Protein AF-0000000085373162 (afdb_homodimer)

Radius of gyration: 21.59 Å; Cα contacts (8 Å, |Δi|>4): 424; chains: 2; bounding box: 47×69×52 Å

Organism: NCBI:txid359342

InterPro domains:
  IPR021765 Mycotoxin biosynthesis protein UstYa-like [PF11807] (7-159)
  IPR021765 Mycotoxin biosynthesis protein UstYa-like [PTHR33365] (8-159)

pLDDT: mean 82.86, std 19.63, range [34.09, 98.25]

Foldseek 3Di:
DPDADDDDDDQDCLQQPADDPSNVVVLVVVAPPVLQWDADVPQHPAIKGFVLSVVSVVLVVVRNVVNVVVVVVVVVVVVVCVVPDDPPDPPPPPPVNVVCVVVVSNVRSVVSSVVNVVCVNDPFRFIFHQDPVVRGGDSPPGDGDDDDVVVVVVVVVVPD/DPDADDDDDDQDCLQQPADDPSNVVVLVVLAPPVQQWDADVPQHPAIKGFVLSVVSVVLVVVRNVVNVVVVVVVVVVVVVCVVPDDPPDPPPPPPVNVVCVVVVSNVRSVVSSVVNVVCVNDPFRFIFHQDPVVRGGDSPPGDGDDDDVVVVVVVVVVPD

Structure (mmCIF, N/CA/C/O backbone):
data_AF-0000000085373162-model_v1
#
loop_
_entity.id
_entity.type
_entity.pdbx_description
1 polymer 'Oxidase ustYa'
#
loop_
_atom_site.group_PDB
_atom_site.id
_atom_site.type_symbol
_atom_site.label_atom_id
_atom_site.label_alt_id
_atom_site.label_comp_id
_atom_site.label_asym_id
_atom_site.label_entity_id
_atom_site.label_seq_id
_atom_site.pdbx_PDB_ins_code
_atom_site.Cartn_x
_atom_site.Cartn_y
_atom_site.Cartn_z
_atom_site.occupancy
_atom_site.B_iso_or_equiv
_atom_site.auth_seq_id
_atom_site.auth_comp_id
_atom_site.auth_asym_id
_atom_site.auth_atom_id
_atom_site.pdbx_PDB_model_num
ATOM 1 N N . ILE A 1 1 ? 11.086 -19.75 -8.641 1 45.25 1 ILE A N 1
ATOM 2 C CA . ILE A 1 1 ? 9.727 -20.109 -8.234 1 45.25 1 ILE A CA 1
ATOM 3 C C . ILE A 1 1 ? 9.516 -19.75 -6.766 1 45.25 1 ILE A C 1
ATOM 5 O O . ILE A 1 1 ? 10.211 -20.266 -5.887 1 45.25 1 ILE A O 1
ATOM 9 N N . VAL A 1 2 ? 9.211 -18.469 -6.48 1 59.56 2 VAL A N 1
ATOM 10 C CA . VAL A 1 2 ? 9.211 -18.141 -5.059 1 59.56 2 VAL A CA 1
ATOM 11 C C . VAL A 1 2 ? 8.227 -19.031 -4.32 1 59.56 2 VAL A C 1
ATOM 13 O O . VAL A 1 2 ? 7.086 -19.219 -4.754 1 59.56 2 VAL A O 1
ATOM 16 N N . LYS A 1 3 ? 8.742 -19.859 -3.439 1 78.88 3 LYS A N 1
ATOM 17 C CA . LYS A 1 3 ? 7.98 -20.781 -2.604 1 78.88 3 LYS A CA 1
ATOM 18 C C . LYS A 1 3 ? 6.875 -20.047 -1.849 1 78.88 3 LYS A C 1
ATOM 20 O O . LYS A 1 3 ? 7.047 -18.891 -1.454 1 78.88 3 LYS A O 1
ATOM 25 N N . THR A 1 4 ? 5.68 -20.625 -1.894 1 85.31 4 THR A N 1
ATOM 26 C CA . THR A 1 4 ? 4.566 -20.078 -1.131 1 85.31 4 THR A CA 1
ATOM 27 C C . THR A 1 4 ? 4.312 -20.891 0.13 1 85.31 4 THR A C 1
ATOM 29 O O . THR A 1 4 ? 4.613 -22.078 0.171 1 85.31 4 THR A O 1
ATOM 32 N N . SER A 1 5 ? 4.066 -20.25 1.229 1 88.5 5 SER A N 1
ATOM 33 C CA . SER A 1 5 ? 3.691 -20.891 2.484 1 88.5 5 SER A CA 1
ATOM 34 C C . SER A 1 5 ? 2.449 -20.25 3.088 1 88.5 5 SER A C 1
ATOM 36 O O . SER A 1 5 ? 2.07 -19.141 2.699 1 88.5 5 SER A O 1
ATOM 38 N N . THR A 1 6 ? 1.837 -21.016 4.016 1 91.69 6 THR A N 1
ATOM 39 C CA . THR A 1 6 ? 0.67 -20.469 4.707 1 91.69 6 THR A CA 1
ATOM 40 C C . THR A 1 6 ? 1.095 -19.547 5.844 1 91.69 6 THR A C 1
ATOM 42 O O . THR A 1 6 ? 2.086 -19.812 6.527 1 91.69 6 THR A O 1
ATOM 45 N N . GLN A 1 7 ? 0.438 -18.438 5.922 1 94.31 7 GLN A N 1
ATOM 46 C CA . GLN A 1 7 ? 0.668 -17.484 7.004 1 94.31 7 GLN A CA 1
ATOM 47 C C . GLN A 1 7 ? -0.651 -17 7.602 1 94.31 7 GLN A C 1
ATOM 49 O O . GLN A 1 7 ? -1.621 -16.781 6.871 1 94.31 7 GLN A O 1
ATOM 54 N N . VAL A 1 8 ? -0.675 -16.938 8.922 1 95.69 8 VAL A N 1
ATOM 55 C CA . VAL A 1 8 ? -1.803 -16.312 9.609 1 95.69 8 VAL A CA 1
ATOM 56 C C . VAL A 1 8 ? -1.463 -14.867 9.953 1 95.69 8 VAL A C 1
ATOM 58 O O . VAL A 1 8 ? -0.46 -14.602 10.617 1 95.69 8 VAL A O 1
ATOM 61 N N . PHE A 1 9 ? -2.289 -13.969 9.414 1 95.81 9 PHE A N 1
ATOM 62 C CA . PHE A 1 9 ? -2.084 -12.57 9.773 1 95.81 9 PHE A CA 1
ATOM 63 C C . PHE A 1 9 ? -2.531 -12.305 11.203 1 95.81 9 PHE A C 1
ATOM 65 O O . PHE A 1 9 ? -3.621 -12.719 11.602 1 95.81 9 PHE A O 1
ATOM 72 N N . GLN A 1 10 ? -1.663 -11.711 11.969 1 95.94 10 GLN A N 1
ATOM 73 C CA . GLN A 1 10 ? -1.978 -11.211 13.297 1 95.94 10 GLN A CA 1
ATOM 74 C C . GLN A 1 10 ? -1.706 -9.711 13.398 1 95.94 10 GLN A C 1
ATOM 76 O O . GLN A 1 10 ? -0.764 -9.203 12.789 1 95.94 10 GLN A O 1
ATOM 81 N N . GLN A 1 11 ? -2.547 -9.133 14.219 1 93.81 11 GLN A N 1
ATOM 82 C CA . GLN A 1 11 ? -2.279 -7.719 14.461 1 93.81 11 GLN A CA 1
ATOM 83 C C . GLN A 1 11 ? -0.904 -7.52 15.086 1 93.81 11 GLN A C 1
ATOM 85 O O . GLN A 1 11 ? -0.566 -8.172 16.078 1 93.81 11 GLN A O 1
ATOM 90 N N . ASP A 1 12 ? -0.143 -6.695 14.469 1 96 12 ASP A N 1
ATOM 91 C CA . ASP A 1 12 ? 1.188 -6.359 14.961 1 96 12 ASP A CA 1
ATOM 92 C C . ASP A 1 12 ? 1.288 -4.875 15.305 1 96 12 ASP A C 1
ATOM 94 O O . ASP A 1 12 ? 1.381 -4.031 14.406 1 96 12 ASP A O 1
ATOM 98 N N . TYR A 1 13 ? 1.375 -4.555 16.516 1 93.81 13 TYR A N 1
ATOM 99 C CA . TYR A 1 13 ? 1.306 -3.176 17 1 93.81 13 TYR A CA 1
ATOM 100 C C . TYR A 1 13 ? 2.57 -2.41 16.625 1 93.81 13 TYR A C 1
ATOM 102 O O . TYR A 1 13 ? 2.562 -1.178 16.562 1 93.81 13 TYR A O 1
ATOM 110 N N . ALA A 1 14 ? 3.596 -3.1 16.328 1 96.06 14 ALA A N 1
ATOM 111 C CA . ALA A 1 14 ? 4.824 -2.445 15.891 1 96.06 14 ALA A CA 1
ATOM 112 C C . ALA A 1 14 ? 4.594 -1.655 14.602 1 96.06 14 ALA A C 1
ATOM 114 O O . ALA A 1 14 ? 5.324 -0.705 14.312 1 96.06 14 ALA A O 1
ATOM 115 N N . TYR A 1 15 ? 3.521 -2.006 13.891 1 96.94 15 TYR A N 1
ATOM 116 C CA . TYR A 1 15 ? 3.273 -1.39 12.594 1 96.94 15 TYR A CA 1
ATOM 117 C C . TYR A 1 15 ? 1.943 -0.644 12.594 1 96.94 15 TYR A C 1
ATOM 119 O O . TYR A 1 15 ? 1.533 -0.098 11.57 1 96.94 15 TYR A O 1
ATOM 127 N N . ALA A 1 16 ? 1.293 -0.651 13.758 1 94.69 16 ALA A N 1
ATOM 128 C CA . ALA A 1 16 ? -0.07 -0.126 13.797 1 94.69 16 ALA A CA 1
ATOM 129 C C . ALA A 1 16 ? -0.144 1.138 14.648 1 94.69 16 ALA A C 1
ATOM 131 O O . ALA A 1 16 ? -1.097 1.913 14.539 1 94.69 16 ALA A O 1
ATOM 132 N N . MET A 1 17 ? 0.875 1.339 15.438 1 92.25 17 MET A N 1
ATOM 133 C CA . MET A 1 17 ? 0.849 2.443 16.391 1 92.25 17 MET A CA 1
ATOM 134 C C . MET A 1 17 ? 1.281 3.746 15.734 1 92.25 17 MET A C 1
ATOM 136 O O . MET A 1 17 ? 1.918 3.729 14.68 1 92.25 17 MET A O 1
ATOM 140 N N . PRO A 1 18 ? 0.95 4.875 16.312 1 89.62 18 PRO A N 1
ATOM 141 C CA . PRO A 1 18 ? 1.438 6.156 15.797 1 89.62 18 PRO A CA 1
ATOM 142 C C . PRO A 1 18 ? 2.963 6.215 15.711 1 89.62 18 PRO A C 1
ATOM 144 O O . PRO A 1 18 ? 3.65 5.422 16.359 1 89.62 18 PRO A O 1
ATOM 147 N N . PRO A 1 19 ? 3.447 7.191 14.977 1 90.88 19 PRO A N 1
ATOM 148 C CA . PRO A 1 19 ? 4.895 7.277 14.766 1 90.88 19 PRO A CA 1
ATOM 149 C C . PRO A 1 19 ? 5.672 7.441 16.062 1 90.88 19 PRO A C 1
ATOM 151 O O . PRO A 1 19 ? 5.238 8.172 16.969 1 90.88 19 PRO A O 1
ATOM 154 N N . SER A 1 20 ? 6.656 6.805 16.297 1 93.5 20 SER A N 1
ATOM 155 C CA . SER A 1 20 ? 7.715 6.828 17.312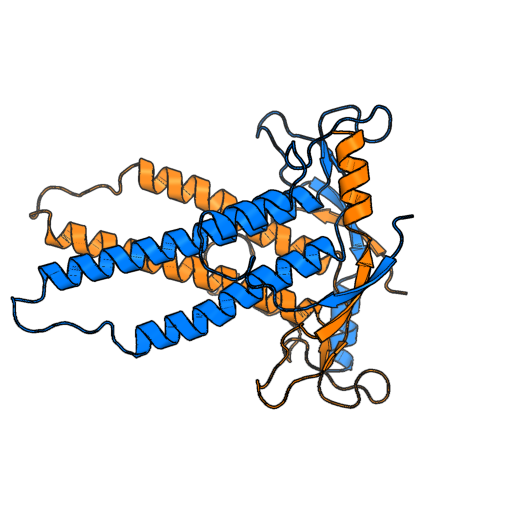 1 93.5 20 SER A CA 1
ATOM 156 C C . SER A 1 20 ? 9.016 6.258 16.75 1 93.5 20 SER A C 1
ATOM 158 O O . SER A 1 20 ? 9.031 5.664 15.672 1 93.5 20 SER A O 1
ATOM 160 N N . PRO A 1 21 ? 10.102 6.527 17.375 1 96.31 21 PRO A N 1
ATOM 161 C CA . PRO A 1 21 ? 11.352 5.941 16.891 1 96.31 21 PRO A CA 1
ATOM 162 C C . PRO A 1 21 ? 11.258 4.43 16.688 1 96.31 21 PRO A C 1
ATOM 164 O O . PRO A 1 21 ? 11.797 3.896 15.711 1 96.31 21 PRO A O 1
ATOM 167 N N . GLU A 1 22 ? 10.602 3.793 17.578 1 97.19 22 GLU A N 1
ATOM 168 C CA . GLU A 1 22 ? 10.453 2.342 17.5 1 97.19 22 GLU A CA 1
ATOM 169 C C . GLU A 1 22 ? 9.586 1.942 16.312 1 97.19 22 GLU A C 1
ATOM 171 O O . GLU A 1 22 ? 9.914 1.009 15.578 1 97.19 22 GLU A O 1
ATOM 176 N N . VAL A 1 23 ? 8.453 2.605 16.125 1 96 23 VAL A N 1
ATOM 177 C CA . VAL A 1 23 ? 7.543 2.307 15.023 1 96 23 VAL A CA 1
ATOM 178 C C . VAL A 1 23 ? 8.219 2.625 13.695 1 96 23 VAL A C 1
ATOM 180 O O . VAL A 1 23 ? 8.117 1.85 12.734 1 96 23 VAL A O 1
ATOM 183 N N . ASP A 1 24 ? 8.961 3.738 13.648 1 96.25 24 ASP A N 1
ATOM 184 C CA . ASP A 1 24 ? 9.664 4.137 12.43 1 96.25 24 ASP A CA 1
ATOM 185 C C . ASP A 1 24 ? 10.758 3.131 12.078 1 96.25 24 ASP A C 1
ATOM 187 O O . ASP A 1 24 ? 10.984 2.848 10.898 1 96.25 24 ASP A O 1
ATOM 191 N N . ALA A 1 25 ? 11.414 2.643 13.086 1 97.94 25 ALA A N 1
ATOM 192 C CA . ALA A 1 25 ? 12.445 1.628 12.852 1 97.94 25 ALA A CA 1
ATOM 193 C C . ALA A 1 25 ? 11.828 0.34 12.312 1 97.94 25 ALA A C 1
ATOM 195 O O . ALA A 1 25 ? 12.414 -0.327 11.461 1 97.94 25 ALA A O 1
ATOM 196 N N . ALA A 1 26 ? 10.68 -0.05 12.812 1 98.25 26 ALA A N 1
ATOM 197 C CA . ALA A 1 26 ? 9.984 -1.241 12.336 1 98.25 26 ALA A CA 1
ATOM 198 C C . ALA A 1 26 ? 9.633 -1.113 10.852 1 98.25 26 ALA A C 1
ATOM 200 O O . ALA A 1 26 ? 9.898 -2.027 10.07 1 98.25 26 ALA A O 1
ATOM 201 N N . TRP A 1 27 ? 9.109 0.017 10.453 1 98.12 27 TRP A N 1
ATOM 202 C CA . TRP A 1 27 ? 8.742 0.238 9.055 1 98.12 27 TRP A CA 1
ATOM 203 C C . TRP A 1 27 ? 9.977 0.298 8.164 1 98.12 27 TRP A C 1
ATOM 205 O O . TRP A 1 27 ? 9.984 -0.251 7.062 1 98.12 27 TRP A O 1
ATOM 215 N N . SER A 1 28 ? 11.039 0.908 8.641 1 97.12 28 SER A N 1
ATOM 216 C CA . SER A 1 28 ? 12.281 0.981 7.879 1 97.12 28 SER A CA 1
ATOM 217 C C . SER A 1 28 ? 12.867 -0.406 7.645 1 97.12 28 SER A C 1
ATOM 219 O O . SER A 1 28 ? 13.484 -0.657 6.605 1 97.12 28 SER A O 1
ATOM 221 N N . SER A 1 29 ? 12.672 -1.26 8.57 1 97.69 29 SER A N 1
ATOM 222 C CA . SER A 1 29 ? 13.25 -2.598 8.5 1 97.69 29 SER A CA 1
ATOM 223 C C . SER A 1 29 ? 12.586 -3.426 7.398 1 97.69 29 SER A C 1
ATOM 225 O O . SER A 1 29 ? 13.117 -4.465 7 1 97.69 29 SER A O 1
ATOM 227 N N . LEU A 1 30 ? 11.5 -3 6.859 1 98.12 30 LEU A N 1
ATOM 228 C CA . LEU A 1 30 ? 10.812 -3.713 5.789 1 98.12 30 LEU A CA 1
ATOM 229 C C . LEU A 1 30 ? 11.508 -3.502 4.453 1 98.12 30 LEU A C 1
ATOM 231 O O . LEU A 1 30 ? 11.25 -4.227 3.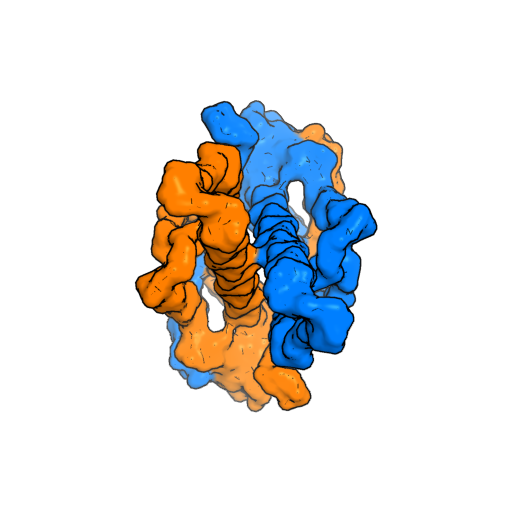488 1 98.12 30 LEU A O 1
ATOM 235 N N . LEU A 1 31 ? 12.383 -2.533 4.414 1 98.06 31 LEU A N 1
ATOM 236 C CA . LEU A 1 31 ? 13.109 -2.221 3.188 1 98.06 31 LEU A CA 1
ATOM 237 C C . LEU A 1 31 ? 14.539 -2.74 3.256 1 98.06 31 LEU A C 1
ATOM 239 O O . LEU A 1 31 ? 15.18 -2.678 4.309 1 98.06 31 LEU A O 1
ATOM 243 N N . PRO A 1 32 ? 15.062 -3.301 2.107 1 97.75 32 PRO A N 1
ATOM 244 C CA . PRO A 1 32 ? 16.484 -3.613 2.053 1 97.75 32 PRO A CA 1
ATOM 245 C C . PRO A 1 32 ? 17.375 -2.391 2.299 1 97.75 32 PRO A C 1
ATOM 247 O O . PRO A 1 32 ? 16.875 -1.26 2.295 1 97.75 32 PRO A O 1
ATOM 250 N N . GLN A 1 33 ? 18.625 -2.652 2.488 1 96.06 33 GLN A N 1
ATOM 251 C CA . GLN A 1 33 ? 19.562 -1.609 2.865 1 96.06 33 GLN A CA 1
ATOM 252 C C . GLN A 1 33 ? 19.562 -0.47 1.85 1 96.06 33 GLN A C 1
ATOM 254 O O . GLN A 1 33 ? 19.641 0.702 2.223 1 96.06 33 GLN A O 1
ATOM 259 N N . ASN A 1 34 ? 19.375 -0.791 0.572 1 95.62 34 ASN A N 1
ATOM 260 C CA . ASN A 1 34 ? 19.406 0.228 -0.473 1 95.62 34 ASN A CA 1
ATOM 261 C C . ASN A 1 34 ? 17.984 0.583 -0.936 1 95.62 34 ASN A C 1
ATOM 263 O O . ASN A 1 34 ? 17.781 0.955 -2.094 1 95.62 34 ASN A O 1
ATOM 267 N N . GLY A 1 35 ? 17 0.33 -0.1 1 95.69 35 GLY A N 1
ATOM 268 C CA . GLY A 1 35 ? 15.641 0.759 -0.368 1 95.69 35 GLY A CA 1
ATOM 269 C C . GLY A 1 35 ? 14.93 -0.105 -1.396 1 95.69 35 GLY A C 1
ATOM 270 O O . GLY A 1 35 ? 13.844 0.234 -1.854 1 95.69 35 GLY A O 1
ATOM 271 N N . GLY A 1 36 ? 15.602 -1.205 -1.775 1 96.88 36 GLY A N 1
ATOM 272 C CA . GLY A 1 36 ? 15.023 -2.086 -2.777 1 96.88 36 GLY A CA 1
ATOM 273 C C . GLY A 1 36 ? 15.68 -1.959 -4.137 1 96.88 36 GLY A C 1
ATOM 274 O O . GLY A 1 36 ? 15.344 -2.695 -5.066 1 96.88 36 GLY A O 1
ATOM 275 N N . PHE A 1 37 ? 16.625 -1.011 -4.273 1 96 37 PHE A N 1
ATOM 276 C CA . PHE A 1 37 ? 17.344 -0.812 -5.527 1 96 37 PHE A CA 1
ATOM 277 C C . PHE A 1 37 ? 18.484 -1.811 -5.66 1 96 37 PHE A C 1
ATOM 279 O O . PHE A 1 37 ? 19.094 -2.203 -4.66 1 96 37 PHE A O 1
ATOM 286 N N . PHE A 1 38 ? 18.719 -2.234 -6.867 1 95.88 38 PHE A N 1
ATOM 287 C CA . PHE A 1 38 ? 19.766 -3.213 -7.141 1 95.88 38 PHE A CA 1
ATOM 288 C C . PHE A 1 38 ? 20.172 -3.164 -8.609 1 95.88 38 PHE A C 1
ATOM 290 O O . PHE A 1 38 ? 19.547 -2.482 -9.414 1 95.88 38 PHE A O 1
ATOM 297 N N . THR A 1 39 ? 21.297 -3.775 -8.875 1 93.94 39 THR A N 1
ATOM 298 C CA . THR A 1 39 ? 21.734 -4.086 -10.234 1 93.94 39 THR A CA 1
ATOM 299 C C . THR A 1 39 ? 22.031 -5.578 -10.375 1 93.94 39 THR A C 1
ATOM 301 O O . THR A 1 39 ? 22.312 -6.262 -9.391 1 93.94 39 THR A O 1
ATOM 304 N N . HIS A 1 40 ? 21.828 -6.117 -11.484 1 93.94 40 HIS A N 1
ATOM 305 C CA . HIS A 1 40 ? 22.078 -7.512 -11.836 1 93.94 40 HIS A CA 1
ATOM 306 C C . HIS A 1 40 ? 22.438 -7.656 -13.305 1 93.94 40 HIS A C 1
ATOM 308 O O . HIS A 1 40 ? 21.781 -7.09 -14.18 1 93.94 40 HIS A O 1
ATOM 314 N N . PRO A 1 41 ? 23.469 -8.328 -13.562 1 93.5 41 PRO A N 1
ATOM 315 C CA . PRO A 1 41 ? 23.984 -8.383 -14.93 1 93.5 41 PRO A CA 1
ATOM 316 C C . PRO A 1 41 ? 22.922 -8.836 -15.938 1 93.5 41 PRO A C 1
ATOM 318 O O . PRO A 1 41 ? 22.906 -8.344 -17.062 1 93.5 41 PRO A O 1
ATOM 321 N N . ARG A 1 42 ? 22.016 -9.719 -15.617 1 92.62 42 ARG A N 1
ATOM 322 C CA . ARG A 1 42 ? 21.047 -10.258 -16.562 1 92.62 42 ARG A CA 1
ATOM 323 C C . ARG A 1 42 ? 19.656 -9.656 -16.328 1 92.62 42 ARG A C 1
ATOM 325 O O . ARG A 1 42 ? 19.031 -9.141 -17.25 1 92.62 42 ARG A O 1
ATOM 332 N N . LEU A 1 43 ? 19.188 -9.562 -15.109 1 91.38 43 LEU A N 1
ATOM 333 C CA . LEU A 1 43 ? 17.812 -9.188 -14.773 1 91.38 43 LEU A CA 1
ATOM 334 C C . LEU A 1 43 ? 17.656 -7.668 -14.758 1 91.38 43 LEU A C 1
ATOM 336 O O . LEU A 1 43 ? 16.594 -7.145 -15.07 1 91.38 43 LEU A O 1
ATOM 340 N N . ALA A 1 44 ? 18.703 -6.906 -14.391 1 93.75 44 ALA A N 1
ATOM 341 C CA . ALA A 1 44 ? 18.703 -5.461 -14.188 1 93.75 44 ALA A CA 1
ATOM 342 C C . ALA A 1 44 ? 20.078 -4.867 -14.438 1 93.75 44 ALA A C 1
ATOM 344 O O . ALA A 1 44 ? 20.766 -4.441 -13.5 1 93.75 44 ALA A O 1
ATOM 345 N N . PRO A 1 45 ? 20.453 -4.715 -15.672 1 93.5 45 PRO A N 1
ATOM 346 C CA . PRO A 1 45 ? 21.797 -4.211 -15.984 1 93.5 45 PRO A CA 1
ATOM 347 C C . PRO A 1 45 ? 22 -2.758 -15.562 1 93.5 45 PRO A C 1
ATOM 349 O O . PRO A 1 45 ? 23.141 -2.309 -15.398 1 93.5 45 PRO A O 1
ATOM 352 N N . THR A 1 46 ? 20.875 -2.02 -15.477 1 93.25 46 THR A N 1
ATOM 353 C CA . THR A 1 46 ? 20.906 -0.678 -14.898 1 93.25 46 THR A CA 1
ATOM 354 C C . THR A 1 46 ? 20.156 -0.645 -13.57 1 93.25 46 THR A C 1
ATOM 356 O O . THR A 1 46 ? 19.375 -1.548 -13.273 1 93.25 46 THR A O 1
ATOM 359 N N . GLU A 1 47 ? 20.438 0.325 -12.805 1 94.88 47 GLU A N 1
ATOM 360 C CA . GLU A 1 47 ? 19.812 0.407 -11.484 1 94.88 47 GLU A CA 1
ATOM 361 C C . GLU A 1 47 ? 18.297 0.258 -11.594 1 94.88 47 GLU A C 1
ATOM 363 O O . GLU A 1 47 ? 17.656 0.92 -12.414 1 94.88 47 GLU A O 1
ATOM 368 N N . SER A 1 48 ? 17.766 -0.658 -10.797 1 96.31 48 SER A N 1
ATOM 369 C CA . SER A 1 48 ? 16.344 -0.983 -10.805 1 96.31 48 SER A CA 1
ATOM 370 C C . SER A 1 48 ? 15.836 -1.23 -9.383 1 96.31 48 SER A C 1
ATOM 372 O O . SER A 1 48 ? 16.625 -1.301 -8.438 1 96.31 48 SER A O 1
ATOM 374 N N . CYS A 1 49 ? 14.586 -1.206 -9.227 1 96.62 49 CYS A N 1
ATOM 375 C CA . CYS A 1 49 ? 13.922 -1.468 -7.957 1 96.62 49 CYS A CA 1
ATOM 376 C C . CYS A 1 49 ? 12.898 -2.588 -8.094 1 96.62 49 CYS A C 1
ATOM 378 O O . CYS A 1 49 ? 12.164 -2.648 -9.086 1 96.62 49 CYS A O 1
ATOM 380 N N . VAL A 1 50 ? 12.914 -3.525 -7.188 1 96.75 50 VAL A N 1
ATOM 381 C CA . VAL A 1 50 ? 11.789 -4.453 -7.148 1 96.75 50 VAL A CA 1
ATOM 382 C C . VAL A 1 50 ? 10.531 -3.719 -6.695 1 96.75 50 VAL A C 1
ATOM 384 O O . VAL A 1 50 ? 10.531 -3.051 -5.66 1 96.75 50 VAL A O 1
ATOM 387 N N . ALA A 1 51 ? 9.477 -3.836 -7.352 1 97.31 51 ALA A N 1
ATOM 388 C CA . ALA A 1 51 ? 8.281 -2.996 -7.254 1 97.31 51 ALA A CA 1
ATOM 389 C C . ALA A 1 51 ? 7.695 -3.041 -5.844 1 97.31 51 ALA A C 1
ATOM 391 O O . ALA A 1 51 ? 7.164 -2.043 -5.355 1 97.31 51 ALA A O 1
ATOM 392 N N . VAL A 1 52 ? 7.832 -4.188 -5.184 1 97.88 52 VAL A N 1
ATOM 393 C CA . VAL A 1 52 ? 7.207 -4.336 -3.873 1 97.88 52 VAL A CA 1
ATOM 394 C C . VAL A 1 52 ? 7.816 -3.336 -2.893 1 97.88 52 VAL A C 1
ATOM 396 O O . VAL A 1 52 ? 7.125 -2.816 -2.014 1 97.88 52 VAL A O 1
ATOM 399 N N . PHE A 1 53 ? 9.039 -3.027 -3.004 1 98 53 PHE A N 1
ATOM 400 C CA . PHE A 1 53 ? 9.695 -2.123 -2.064 1 98 53 PHE A CA 1
ATOM 401 C C . PHE A 1 53 ? 9.273 -0.681 -2.316 1 98 53 PHE A C 1
ATOM 403 O O . PHE A 1 53 ? 9.18 0.117 -1.381 1 98 53 PHE A O 1
ATOM 410 N N . HIS A 1 54 ? 9.055 -0.335 -3.562 1 96.62 54 HIS A N 1
ATOM 411 C CA . HIS A 1 54 ? 8.422 0.94 -3.873 1 96.62 54 HIS A CA 1
ATOM 412 C C . HIS A 1 54 ? 7.043 1.046 -3.221 1 96.62 54 HIS A C 1
ATOM 414 O O . HIS A 1 54 ? 6.676 2.104 -2.707 1 96.62 54 HIS A O 1
ATOM 420 N N . GLN A 1 55 ? 6.266 -0.016 -3.25 1 97.62 55 GLN A N 1
ATOM 421 C CA . GLN A 1 55 ? 4.922 -0.054 -2.686 1 97.62 55 GLN A CA 1
ATOM 422 C C . GLN A 1 55 ? 4.961 0.083 -1.166 1 97.62 55 GLN A C 1
ATOM 424 O O . GLN A 1 55 ? 4.16 0.821 -0.584 1 97.62 55 GLN A O 1
ATOM 429 N N . ILE A 1 56 ? 5.891 -0.595 -0.537 1 98.25 56 ILE A N 1
ATOM 430 C CA . ILE A 1 56 ? 6.066 -0.478 0.907 1 98.25 56 ILE A CA 1
ATOM 431 C C . ILE A 1 56 ? 6.496 0.945 1.261 1 98.25 56 ILE A C 1
ATOM 433 O O . ILE A 1 56 ? 6.016 1.519 2.24 1 98.25 56 ILE A O 1
ATOM 437 N N . HIS A 1 57 ? 7.363 1.49 0.493 1 96.12 57 HIS A N 1
ATOM 438 C CA . HIS A 1 57 ? 7.801 2.871 0.674 1 96.12 57 HIS A CA 1
ATOM 439 C C . HIS A 1 57 ? 6.625 3.836 0.584 1 96.12 57 HIS A C 1
ATOM 441 O O . HIS A 1 57 ? 6.5 4.746 1.406 1 96.12 57 HIS A O 1
ATOM 447 N N . CYS A 1 58 ? 5.844 3.627 -0.412 1 96.25 58 CYS A N 1
ATOM 448 C CA . CYS A 1 58 ? 4.66 4.461 -0.575 1 96.25 58 CYS A CA 1
ATOM 449 C C . CYS A 1 58 ? 3.744 4.355 0.639 1 96.25 58 CYS A C 1
ATOM 451 O O . CYS A 1 58 ? 3.236 5.363 1.13 1 96.25 58 CYS A O 1
ATOM 453 N N . LEU A 1 59 ? 3.455 3.123 1.088 1 97.56 59 LEU A N 1
ATOM 454 C CA . LEU A 1 59 ? 2.58 2.916 2.236 1 97.56 59 LEU A CA 1
ATOM 455 C C . LEU A 1 59 ? 3.127 3.623 3.473 1 97.56 59 LEU A C 1
ATOM 457 O O . LEU A 1 59 ? 2.371 4.242 4.227 1 97.56 59 LEU A O 1
ATOM 461 N N . ASP A 1 60 ? 4.422 3.52 3.691 1 96 60 ASP A N 1
ATOM 462 C CA . ASP A 1 60 ? 5.059 4.176 4.828 1 96 60 ASP A CA 1
ATOM 463 C C . ASP A 1 60 ? 4.961 5.695 4.715 1 96 60 ASP A C 1
ATOM 465 O O . ASP A 1 60 ? 4.777 6.387 5.719 1 96 60 ASP A O 1
ATOM 469 N N . MET A 1 61 ? 5.121 6.199 3.533 1 93.56 61 MET A N 1
ATOM 470 C CA . MET A 1 61 ? 5.004 7.637 3.318 1 93.56 61 MET A CA 1
ATOM 471 C C . MET A 1 61 ? 3.596 8.125 3.65 1 93.56 61 MET A C 1
ATOM 473 O O . MET A 1 61 ? 3.426 9.188 4.246 1 93.56 61 MET A O 1
ATOM 477 N N . LEU A 1 62 ? 2.615 7.383 3.242 1 94.12 62 LEU A N 1
ATOM 478 C CA . LEU A 1 62 ? 1.235 7.734 3.562 1 94.12 62 LEU A CA 1
ATOM 479 C C . LEU A 1 62 ? 1.002 7.703 5.066 1 94.12 62 LEU A C 1
ATOM 481 O O . LEU A 1 62 ? 0.31 8.562 5.613 1 94.12 62 LEU A O 1
ATOM 485 N N . ARG A 1 63 ? 1.541 6.652 5.727 1 94 63 ARG A N 1
ATOM 486 C CA . ARG A 1 63 ? 1.451 6.559 7.18 1 94 63 ARG A CA 1
ATOM 487 C C . ARG A 1 63 ? 2.008 7.812 7.844 1 94 63 ARG A C 1
ATOM 489 O O . ARG A 1 63 ? 1.331 8.445 8.664 1 94 63 ARG A O 1
ATOM 496 N N . LYS A 1 64 ? 3.166 8.18 7.492 1 91.56 64 LYS A N 1
ATOM 497 C CA . LYS A 1 64 ? 3.822 9.344 8.078 1 91.56 64 LYS A CA 1
ATOM 498 C C . LYS A 1 64 ? 3.045 10.625 7.777 1 91.56 64 LYS A C 1
ATOM 500 O O . LYS A 1 64 ? 2.883 11.477 8.656 1 91.56 64 LYS A O 1
ATOM 505 N N . ALA A 1 65 ? 2.648 10.719 6.551 1 89.81 65 ALA A N 1
ATOM 506 C C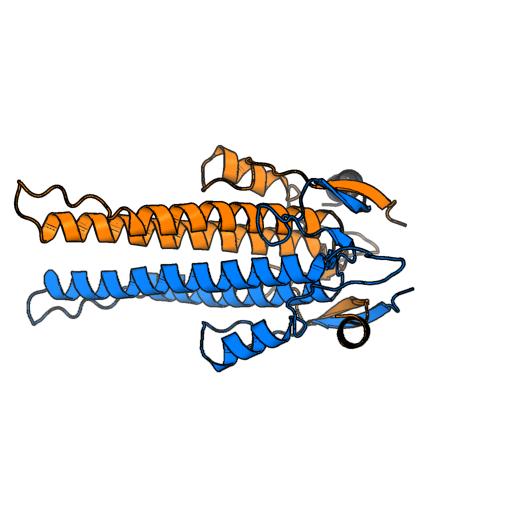A . ALA A 1 65 ? 1.896 11.898 6.141 1 89.81 65 ALA A CA 1
ATOM 507 C C . ALA A 1 65 ? 0.606 12.031 6.945 1 89.81 65 ALA A C 1
ATOM 509 O O . ALA A 1 65 ? 0.219 13.141 7.332 1 89.81 65 ALA A O 1
ATOM 510 N N . LEU A 1 66 ? -0.096 10.93 7.129 1 90.06 66 LEU A N 1
ATOM 511 C CA . LEU A 1 66 ? -1.355 10.938 7.863 1 90.06 66 LEU A CA 1
ATOM 512 C C . LEU A 1 66 ? -1.14 11.383 9.305 1 90.06 66 LEU A C 1
ATOM 514 O O . LEU A 1 66 ? -1.857 12.25 9.812 1 90.06 66 LEU A O 1
ATOM 518 N N . PHE A 1 67 ? -0.18 10.859 9.938 1 86.5 67 PHE A N 1
ATOM 519 C CA . PHE A 1 67 ? 0.041 11.18 11.344 1 86.5 67 PHE A CA 1
ATOM 520 C C . PHE A 1 67 ? 0.599 12.586 11.508 1 86.5 67 PHE A C 1
ATOM 522 O O . PHE A 1 67 ? 0.315 13.266 12.492 1 86.5 67 PHE A O 1
ATOM 529 N N . GLU A 1 68 ? 1.38 13.039 10.57 1 85 68 GLU A N 1
ATOM 530 C CA . GLU A 1 68 ? 1.828 14.43 10.562 1 85 68 GLU A CA 1
ATOM 531 C C . GLU A 1 68 ? 0.648 15.391 10.445 1 85 68 GLU A C 1
ATOM 533 O O . GLU A 1 68 ? 0.606 16.422 11.125 1 85 68 GLU A O 1
ATOM 538 N N . ALA A 1 69 ? -0.219 15.102 9.562 1 82.44 69 ALA A N 1
ATOM 539 C CA . ALA A 1 69 ? -1.4 15.938 9.359 1 82.44 69 ALA A CA 1
ATOM 540 C C . ALA A 1 69 ? -2.27 15.969 10.609 1 82.44 69 ALA A C 1
ATOM 542 O O . ALA A 1 69 ? -2.863 17 10.93 1 82.44 69 ALA A O 1
ATOM 543 N N . ARG A 1 70 ? -2.348 14.922 11.273 1 80.62 70 ARG A N 1
ATOM 544 C CA . ARG A 1 70 ? -3.182 14.844 12.469 1 80.62 70 ARG A CA 1
ATOM 545 C C . ARG A 1 70 ? -2.537 15.586 13.633 1 80.62 70 ARG A C 1
ATOM 547 O O . ARG A 1 70 ? -3.234 16.188 14.453 1 80.62 70 ARG A O 1
ATOM 554 N N . LEU A 1 71 ? -1.291 15.445 13.797 1 73.5 71 LEU A N 1
ATOM 555 C CA . LEU A 1 71 ? -0.583 16.172 14.844 1 73.5 71 LEU A CA 1
ATOM 556 C C . LEU A 1 71 ? -0.69 17.688 14.617 1 73.5 71 LEU A C 1
ATOM 558 O O . LEU A 1 71 ? -0.841 18.453 15.57 1 73.5 71 LEU A O 1
ATOM 562 N N . GLY A 1 72 ? -0.5 18 13.43 1 64.31 72 GLY A N 1
ATOM 563 C CA . GLY A 1 72 ? -0.668 19.422 13.125 1 64.31 72 GLY A CA 1
ATOM 564 C C . GLY A 1 72 ? -2.049 19.938 13.469 1 64.31 72 GLY A C 1
ATOM 565 O O . GLY A 1 72 ? -2.188 21.062 13.953 1 64.31 72 GLY A O 1
ATOM 566 N N . THR A 1 73 ? -2.994 19.172 13.266 1 59.06 73 THR A N 1
ATOM 567 C CA . THR A 1 73 ? -4.363 19.562 13.586 1 59.06 73 THR A CA 1
ATOM 568 C C . THR A 1 73 ? -4.555 19.672 15.094 1 59.06 73 THR A C 1
ATOM 570 O O . THR A 1 73 ? -5.203 20.594 15.57 1 59.06 73 THR A O 1
ATOM 573 N N . MET A 1 74 ? -3.941 18.703 15.773 1 58.38 74 MET A N 1
ATOM 574 C CA . MET A 1 74 ? -4.062 18.688 17.234 1 58.38 74 MET A CA 1
ATOM 575 C C . MET A 1 74 ? -3.361 19.906 17.828 1 58.38 74 MET A C 1
ATOM 577 O O . MET A 1 74 ? -3.875 20.516 18.766 1 58.38 74 MET A O 1
ATOM 581 N N . GLU A 1 75 ? -2.209 20.188 17.375 1 59.03 75 GLU A N 1
ATOM 582 C CA . GLU A 1 75 ? -1.458 21.328 17.875 1 59.03 75 GLU A CA 1
ATOM 583 C C . GLU A 1 75 ? -2.195 22.641 17.578 1 59.03 75 GLU A C 1
ATOM 585 O O . GLU A 1 75 ? -2.225 23.531 18.422 1 59.03 75 GLU A O 1
ATOM 590 N N . HIS A 1 76 ? -2.783 22.703 16.516 1 53.5 76 HIS A N 1
ATOM 591 C CA . HIS A 1 76 ? -3.512 23.922 16.141 1 53.5 76 HIS A CA 1
ATOM 592 C C . HIS A 1 76 ? -4.773 24.078 16.984 1 53.5 76 HIS A C 1
ATOM 594 O O . HIS A 1 76 ? -5.102 25.188 17.406 1 53.5 76 HIS A O 1
ATOM 600 N N . ARG A 1 77 ? -5.422 23 17.203 1 54.53 77 ARG A N 1
ATOM 601 C CA . ARG A 1 77 ? -6.605 23.062 18.047 1 54.53 77 ARG A CA 1
ATOM 602 C C . ARG A 1 77 ? -6.242 23.469 19.469 1 54.53 77 ARG A C 1
ATOM 604 O O . ARG A 1 77 ? -6.98 24.219 20.109 1 54.53 77 ARG A O 1
ATOM 611 N N . ARG A 1 78 ? -5.137 23.031 19.906 1 56.03 78 ARG A N 1
ATOM 612 C CA . ARG A 1 78 ? -4.664 23.391 21.25 1 56.03 78 ARG A CA 1
ATOM 613 C C . ARG A 1 78 ? -4.336 24.875 21.312 1 56.03 78 ARG A C 1
ATOM 615 O O . ARG A 1 78 ? -4.648 25.547 22.312 1 56.03 78 ARG A O 1
ATOM 622 N N . HIS A 1 79 ? -3.801 25.359 20.328 1 54.34 79 HIS A N 1
ATOM 623 C CA . HIS A 1 79 ? -3.432 26.766 20.297 1 54.34 79 HIS A CA 1
ATOM 624 C C . HIS A 1 79 ? -4.668 27.656 20.234 1 54.34 79 HIS A C 1
ATOM 626 O O . HIS A 1 79 ? -4.711 28.703 20.891 1 54.34 79 HIS A O 1
ATOM 632 N N . GLU A 1 80 ? -5.59 27.328 19.469 1 53.09 80 GLU A N 1
ATOM 633 C CA . GLU A 1 80 ? -6.82 28.109 19.344 1 53.09 80 GLU A CA 1
ATOM 634 C C . GLU A 1 80 ? -7.582 28.125 20.672 1 53.09 80 GLU A C 1
ATOM 636 O O . GLU A 1 80 ? -8.125 29.156 21.062 1 53.09 80 GLU A O 1
ATOM 641 N N . LYS A 1 81 ? -7.645 26.984 21.266 1 54.81 81 LYS A N 1
ATOM 642 C CA . LYS A 1 81 ? -8.32 26.922 22.562 1 54.81 81 LYS A CA 1
ATOM 643 C C . LYS A 1 81 ? -7.617 27.797 23.594 1 54.81 81 LYS A C 1
ATOM 645 O O . LYS A 1 81 ? -8.273 28.406 24.453 1 54.81 81 LYS A O 1
ATOM 650 N N . ASN A 1 82 ? -6.355 27.766 23.516 1 54.81 82 ASN A N 1
ATOM 651 C CA . ASN A 1 82 ? -5.605 28.609 24.438 1 54.81 82 ASN A CA 1
ATOM 652 C C . ASN A 1 82 ? -5.848 30.094 24.156 1 54.81 82 ASN A C 1
ATOM 654 O O . ASN A 1 82 ? -5.809 30.906 25.078 1 54.81 82 ASN A O 1
ATOM 658 N N . THR A 1 83 ? -6.121 30.453 22.891 1 51.31 83 THR A N 1
ATOM 659 C CA . THR A 1 83 ? -6.289 31.859 22.547 1 51.31 83 THR A CA 1
ATOM 660 C C . THR A 1 83 ? -7.723 32.312 22.812 1 51.31 83 THR A C 1
ATOM 662 O O . THR A 1 83 ? -8.008 33.5 22.844 1 51.31 83 THR A O 1
ATOM 665 N N . THR A 1 84 ? -8.648 31.453 22.484 1 46.53 84 THR A N 1
ATOM 666 C CA . THR A 1 84 ? -10.023 31.906 22.656 1 46.53 84 THR A CA 1
ATOM 667 C C . THR A 1 84 ? -10.461 31.812 24.109 1 46.53 84 THR A C 1
ATOM 669 O O . THR A 1 84 ? -11.469 32.406 24.5 1 46.53 84 THR A O 1
ATOM 672 N N . TYR A 1 85 ? -10.188 30.688 24.781 1 44.5 85 TYR A N 1
ATOM 673 C CA . TYR A 1 85 ? -10.766 30.578 26.125 1 44.5 85 TYR A CA 1
ATOM 674 C C . TYR A 1 85 ? -9.961 31.375 27.141 1 44.5 85 TYR A C 1
ATOM 676 O O . TYR A 1 85 ? -8.727 31.344 27.125 1 44.5 85 TYR A O 1
ATOM 684 N N . SER A 1 86 ? -10.492 32.5 27.719 1 40.06 86 SER A N 1
ATOM 685 C CA . SER A 1 86 ? -10.156 33.031 29.047 1 40.06 86 SER A CA 1
ATOM 686 C C . SER A 1 86 ? -9.812 31.891 30.016 1 40.06 86 SER A C 1
ATOM 688 O O . SER A 1 86 ? -10.195 30.75 29.797 1 40.06 86 SER A O 1
ATOM 690 N N . SER A 1 87 ? -8.984 32.062 31.359 1 40.09 87 SER A N 1
ATOM 691 C CA . SER A 1 87 ? -8.453 31.25 32.438 1 40.09 87 SER A CA 1
ATOM 692 C C . SER A 1 87 ? -9.367 30.047 32.719 1 40.09 87 SER A C 1
ATOM 694 O O . SER A 1 87 ? -8.953 29.094 33.375 1 40.09 87 SER A O 1
ATOM 696 N N . GLU A 1 88 ? -10.719 30.109 32.75 1 39.59 88 GLU A N 1
ATOM 697 C CA . GLU A 1 88 ? -11.57 29.203 33.5 1 39.59 88 GLU A CA 1
ATOM 698 C C . GLU A 1 88 ? -12.031 28.031 32.625 1 39.59 88 GLU A C 1
ATOM 700 O O . GLU A 1 88 ? -12.609 27.062 33.125 1 39.59 88 GLU A O 1
ATOM 705 N N . GLU A 1 89 ? -12.336 28.141 31.312 1 39.56 89 GLU A N 1
ATOM 706 C CA . GLU A 1 89 ? -13.094 27.047 30.719 1 39.56 89 GLU A CA 1
ATOM 707 C C . GLU A 1 89 ? -12.172 26.094 29.953 1 39.56 89 GLU A C 1
ATOM 709 O O . GLU A 1 89 ? -11.555 26.469 28.969 1 39.56 89 GLU A O 1
ATOM 714 N N . LYS A 1 90 ? -11.539 25.156 30.578 1 38.84 90 LYS A N 1
ATOM 715 C CA . LYS A 1 90 ? -10.859 23.953 30.078 1 38.84 90 LYS A CA 1
ATOM 716 C C . LYS A 1 90 ? -11.617 23.344 28.906 1 38.84 90 LYS A C 1
ATOM 718 O O . LYS A 1 90 ? -12.664 22.734 29.078 1 38.84 90 LYS A O 1
ATOM 723 N N . ILE A 1 91 ? -11.656 23.859 27.844 1 38.12 91 ILE A N 1
ATOM 724 C CA . ILE A 1 91 ? -12.336 23.25 26.703 1 38.12 91 ILE A CA 1
ATOM 725 C C . ILE A 1 91 ? -11.797 21.844 26.469 1 38.12 91 ILE A C 1
ATOM 727 O O . ILE A 1 91 ? -10.625 21.672 26.125 1 38.12 91 ILE A O 1
ATOM 731 N N . TYR A 1 92 ? -12.258 20.828 27.109 1 34.09 92 TYR A N 1
ATOM 732 C CA . TYR A 1 92 ? -12.164 19.391 26.938 1 34.09 92 TYR A CA 1
ATOM 733 C C . TYR A 1 92 ? -12.273 19.016 25.453 1 34.09 92 TYR A C 1
ATOM 735 O O . TYR A 1 92 ? -13.102 19.562 24.734 1 34.09 92 TYR A O 1
ATOM 743 N N . ALA A 1 93 ? -11.234 18.906 24.828 1 40.19 93 ALA A N 1
ATOM 744 C CA . ALA A 1 93 ? -11.398 18.156 23.594 1 40.19 93 ALA A CA 1
ATOM 745 C C . ALA A 1 93 ? -12.711 17.375 23.594 1 40.19 93 ALA A C 1
ATOM 747 O O . ALA A 1 93 ? -12.977 16.594 24.5 1 40.19 93 ALA A O 1
ATOM 748 N N . SER A 1 94 ? -13.719 17.688 22.844 1 41.72 94 SER A N 1
ATOM 749 C CA . SER A 1 94 ? -14.977 16.953 23.016 1 41.72 94 SER A CA 1
ATOM 750 C C . SER A 1 94 ? -14.773 15.461 22.844 1 41.72 94 SER A C 1
ATOM 752 O O . SER A 1 94 ? -13.867 15.023 22.125 1 41.72 94 SER A O 1
ATOM 754 N N . GLU A 1 95 ? -15.289 14.594 23.719 1 41.12 95 GLU A N 1
ATOM 755 C CA . GLU A 1 95 ? -15.391 13.141 23.703 1 41.12 95 GLU A CA 1
ATOM 756 C C . GLU A 1 95 ? -15.562 12.617 22.281 1 41.12 95 GLU A C 1
ATOM 758 O O . GLU A 1 95 ? -15.07 11.531 21.938 1 41.12 95 GLU A O 1
ATOM 763 N N . ALA A 1 96 ? -16.266 13.453 21.531 1 43.62 96 ALA A N 1
ATOM 764 C CA . ALA A 1 96 ? -16.578 13.016 20.172 1 43.62 96 ALA A CA 1
ATOM 765 C C . ALA A 1 96 ? -15.328 13.078 19.297 1 43.62 96 ALA A C 1
ATOM 767 O O . ALA A 1 96 ? -15.086 12.18 18.484 1 43.62 96 ALA A O 1
ATOM 768 N N . GLU A 1 97 ? -14.531 14.055 19.5 1 45.81 97 GLU A N 1
ATOM 769 C CA . GLU A 1 97 ? -13.297 14.156 18.719 1 45.81 97 GLU A CA 1
ATOM 770 C C . GLU A 1 97 ? -12.336 13.023 19.078 1 45.81 97 GLU A C 1
ATOM 772 O O . GLU A 1 97 ? -11.688 12.453 18.188 1 45.81 97 GLU A O 1
ATOM 777 N N . GLU A 1 98 ? -12.289 12.766 20.312 1 45.12 98 GLU A N 1
ATOM 778 C CA . GLU A 1 98 ? -11.453 11.664 20.797 1 45.12 98 GLU A CA 1
ATOM 779 C C . GLU A 1 98 ? -11.961 10.32 20.281 1 45.12 98 GLU A C 1
ATOM 781 O O . GLU A 1 98 ? -11.164 9.445 19.953 1 45.12 98 GLU A O 1
ATOM 786 N N . LEU A 1 99 ? -13.227 10.125 20.531 1 43.09 99 LEU A N 1
ATOM 787 C CA . LEU A 1 99 ? -13.836 8.875 20.094 1 43.09 99 LEU A CA 1
ATOM 788 C C . LEU A 1 99 ? -13.633 8.672 18.594 1 43.09 99 LEU A C 1
ATOM 790 O O . LEU A 1 99 ? -13.375 7.551 18.141 1 43.09 99 LEU A O 1
ATOM 794 N N . ASN A 1 100 ? -13.828 9.781 17.891 1 45.34 100 ASN A N 1
ATOM 795 C CA . ASN A 1 100 ? -13.641 9.68 16.453 1 45.34 100 ASN A CA 1
ATOM 796 C C . ASN A 1 100 ? -12.18 9.422 16.094 1 45.34 100 ASN A C 1
ATOM 798 O O . ASN A 1 100 ? -11.891 8.625 15.195 1 45.34 100 ASN A O 1
ATOM 802 N N . ALA A 1 101 ? -11.367 10.117 16.891 1 46.72 101 ALA A N 1
ATOM 803 C CA . ALA A 1 101 ? -9.938 9.891 16.688 1 46.72 101 ALA A CA 1
ATOM 804 C C . ALA A 1 101 ? -9.555 8.453 17.016 1 46.72 101 ALA A C 1
ATOM 806 O O . ALA A 1 101 ? -8.742 7.844 16.312 1 46.72 101 ALA A O 1
ATOM 807 N N . SER A 1 102 ? -10.086 8.047 18.172 1 46.81 102 SER A N 1
ATOM 808 C CA . SER A 1 102 ? -9.789 6.695 18.625 1 46.81 102 SER A CA 1
ATOM 809 C C . SER A 1 102 ? -10.273 5.652 17.625 1 46.81 102 SER A C 1
ATOM 811 O O . SER A 1 102 ? -9.555 4.703 17.312 1 46.81 102 SER A O 1
ATOM 813 N N . HIS A 1 103 ? -11.625 5.723 17.484 1 50.97 103 HIS A N 1
ATOM 814 C CA . HIS A 1 103 ? -12.195 4.809 16.5 1 50.97 103 HIS A CA 1
ATOM 815 C C . HIS A 1 103 ? -11.359 4.773 15.227 1 50.97 103 HIS A C 1
ATOM 817 O O . HIS A 1 103 ? -11.117 3.703 14.672 1 50.97 103 HIS A O 1
ATOM 823 N N . ASP A 1 104 ? -10.852 6.02 15.07 1 54 104 ASP A N 1
ATOM 824 C CA . ASP A 1 104 ? -10.172 6.227 13.797 1 54 104 ASP A CA 1
ATOM 825 C C . ASP A 1 104 ? -8.773 5.605 13.82 1 54 104 ASP A C 1
ATOM 827 O O . ASP A 1 104 ? -8.375 4.934 12.867 1 54 104 ASP A O 1
ATOM 831 N N . MET A 1 105 ? -8.18 5.797 15.016 1 56.59 105 MET A N 1
ATOM 832 C CA . MET A 1 105 ? -6.805 5.301 15.031 1 56.59 105 MET A CA 1
ATOM 833 C C . MET A 1 105 ? -6.777 3.775 15.039 1 56.59 105 MET A C 1
ATOM 835 O O . MET A 1 105 ? -5.949 3.16 14.367 1 56.59 105 MET A O 1
ATOM 839 N N . ASP A 1 106 ? -7.699 3.246 15.758 1 67 106 ASP A N 1
ATOM 840 C CA . ASP A 1 106 ? -7.73 1.787 15.758 1 67 106 ASP A CA 1
ATOM 841 C C . ASP A 1 106 ? -8.016 1.248 14.359 1 67 106 ASP A C 1
ATOM 843 O O . ASP A 1 106 ? -7.449 0.235 13.953 1 67 106 ASP A O 1
ATOM 847 N N . HIS A 1 107 ? -8.664 2.08 13.711 1 78.62 107 HIS A N 1
ATOM 848 C CA . HIS A 1 107 ? -8.969 1.643 12.352 1 78.62 107 HIS A CA 1
ATOM 849 C C . HIS A 1 107 ? -7.828 1.965 11.398 1 78.62 107 HIS A C 1
ATOM 851 O O . HIS A 1 107 ? -7.426 1.12 10.594 1 78.62 107 HIS A O 1
ATOM 857 N N . LEU A 1 108 ? -7.113 3.035 11.727 1 90.56 108 LEU A N 1
ATOM 858 C CA . LEU A 1 108 ? -6.055 3.412 10.797 1 90.56 108 LEU A CA 1
ATOM 859 C C . LEU A 1 108 ? -4.84 2.5 10.961 1 90.56 108 LEU A C 1
ATOM 861 O O . LEU A 1 108 ? -4.254 2.061 9.969 1 90.56 108 LEU A O 1
ATOM 865 N N . GLY A 1 109 ? -4.527 2.25 12.242 1 92.94 109 GLY A N 1
ATOM 866 C CA . GLY A 1 109 ? -3.447 1.312 12.5 1 92.94 109 GLY A CA 1
ATOM 867 C C . GLY A 1 109 ? -3.707 -0.069 11.93 1 92.94 109 GLY A C 1
ATOM 868 O O . GLY A 1 109 ? -2.799 -0.706 11.391 1 92.94 109 GLY A O 1
ATOM 869 N N . HIS A 1 110 ? -4.93 -0.531 12.086 1 93.81 110 HIS A N 1
ATOM 870 C CA . HIS A 1 110 ? -5.371 -1.793 11.5 1 93.81 110 HIS A CA 1
ATOM 871 C C . HIS A 1 110 ? -5.125 -1.819 9.992 1 93.81 110 HIS A C 1
ATOM 873 O O . HIS A 1 110 ? -4.598 -2.801 9.461 1 93.81 110 HIS A O 1
ATOM 879 N N . CYS A 1 111 ? -5.52 -0.724 9.359 1 96.19 111 CYS A N 1
ATOM 880 C CA . CYS A 1 111 ? -5.418 -0.651 7.906 1 96.19 111 CYS A CA 1
ATOM 881 C C . CYS A 1 111 ? -3.961 -0.661 7.461 1 96.19 111 CYS A C 1
ATOM 883 O O . CYS A 1 111 ? -3.598 -1.376 6.523 1 96.19 111 CYS A O 1
ATOM 885 N N . PHE A 1 112 ? -3.139 0.097 8.109 1 97.25 112 PHE A N 1
ATOM 886 C CA . PHE A 1 112 ? -1.73 0.13 7.734 1 97.25 112 PHE A CA 1
ATOM 887 C C . PHE A 1 112 ? -1.083 -1.233 7.938 1 97.25 112 PHE A C 1
ATOM 889 O O . PHE A 1 112 ? -0.331 -1.705 7.082 1 97.25 112 PHE A O 1
ATOM 896 N N . ASP A 1 113 ? -1.333 -1.844 9.086 1 97.44 113 ASP A N 1
ATOM 897 C CA . ASP A 1 113 ? -0.747 -3.145 9.398 1 97.44 113 ASP A CA 1
ATOM 898 C C . ASP A 1 113 ? -1.25 -4.215 8.43 1 97.44 113 ASP A C 1
ATOM 900 O O . ASP A 1 113 ? -0.474 -5.051 7.965 1 97.44 113 ASP A O 1
ATOM 904 N N . LEU A 1 114 ? -2.529 -4.234 8.156 1 97.12 114 LEU A N 1
ATOM 905 C CA . LEU A 1 114 ? -3.098 -5.219 7.246 1 97.12 114 LEU A CA 1
ATOM 906 C C . LEU A 1 114 ? -2.516 -5.066 5.844 1 97.12 114 LEU A C 1
ATOM 908 O O . LEU A 1 114 ? -2.127 -6.055 5.215 1 97.12 114 LEU A O 1
ATOM 912 N N . LEU A 1 115 ? -2.387 -3.77 5.332 1 98.19 115 LEU A N 1
ATOM 913 C CA . LEU A 1 115 ? -1.9 -3.516 3.979 1 98.19 115 LEU A CA 1
ATOM 914 C C . LEU A 1 115 ? -0.427 -3.887 3.852 1 98.19 115 LEU A C 1
ATOM 916 O O . LEU A 1 115 ? -0.006 -4.441 2.834 1 98.19 115 LEU A O 1
ATOM 920 N N . ARG A 1 116 ? 0.338 -3.576 4.855 1 98.25 116 ARG A N 1
ATOM 921 C CA . ARG A 1 116 ? 1.741 -3.965 4.746 1 98.25 116 ARG A CA 1
ATOM 922 C C . ARG A 1 116 ? 1.887 -5.48 4.688 1 98.25 116 ARG A C 1
ATOM 924 O O . ARG A 1 116 ? 2.715 -6.004 3.939 1 98.25 116 ARG A O 1
ATOM 931 N N . GLN A 1 117 ? 1.106 -6.219 5.508 1 97.69 117 GLN A N 1
ATOM 932 C CA . GLN A 1 117 ? 1.179 -7.676 5.523 1 97.69 117 GLN A CA 1
ATOM 933 C C . GLN A 1 117 ? 0.758 -8.266 4.18 1 97.69 117 GLN A C 1
ATOM 935 O O . GLN A 1 117 ? 1.384 -9.203 3.682 1 97.69 117 GLN A O 1
ATOM 940 N N . VAL A 1 118 ? -0.302 -7.707 3.578 1 97.62 118 VAL A N 1
ATOM 941 C CA . VAL A 1 118 ? -0.764 -8.273 2.316 1 97.62 118 VAL A CA 1
ATOM 942 C C . VAL A 1 118 ? 0.248 -7.977 1.214 1 97.62 118 VAL A C 1
ATOM 944 O O . VAL A 1 118 ? 0.482 -8.812 0.335 1 97.62 118 VAL A O 1
ATOM 947 N N . ILE A 1 119 ? 0.892 -6.754 1.183 1 97.75 119 ILE A N 1
ATOM 948 C CA . ILE A 1 119 ? 1.905 -6.387 0.199 1 97.75 119 ILE A CA 1
ATOM 949 C C . ILE A 1 119 ? 3.109 -7.316 0.324 1 97.75 119 ILE A C 1
ATOM 951 O O . ILE A 1 119 ? 3.684 -7.738 -0.682 1 97.75 119 ILE A O 1
ATOM 955 N N . MET A 1 120 ? 3.443 -7.695 1.556 1 97.12 120 MET A N 1
ATOM 956 C CA . MET A 1 120 ? 4.551 -8.609 1.805 1 97.12 120 MET A CA 1
ATOM 957 C C . MET A 1 120 ? 4.176 -10.039 1.419 1 97.12 120 MET A C 1
ATOM 959 O O . MET A 1 120 ? 5.02 -10.805 0.956 1 97.12 120 MET A O 1
ATOM 963 N N . CYS A 1 121 ? 2.938 -10.406 1.633 1 97.06 121 CYS A N 1
ATOM 964 C CA . CYS A 1 121 ? 2.439 -11.758 1.377 1 97.06 121 CYS A CA 1
ATOM 965 C C . CYS A 1 121 ? 2.387 -12.039 -0.119 1 97.06 121 CYS A C 1
ATOM 967 O O . CYS A 1 121 ? 2.686 -13.156 -0.553 1 97.06 121 CYS A O 1
ATOM 969 N N . ARG A 1 122 ? 1.981 -11.055 -0.917 1 95 122 ARG A N 1
ATOM 970 C CA . ARG A 1 122 ? 1.854 -11.18 -2.365 1 95 122 ARG A CA 1
ATOM 971 C C . ARG A 1 122 ? 2.607 -10.07 -3.082 1 95 122 ARG A C 1
ATOM 973 O O . ARG A 1 122 ? 2.004 -9.258 -3.791 1 95 122 ARG A O 1
ATOM 980 N N . PRO A 1 123 ? 3.926 -10.141 -2.934 1 96.06 123 PRO A N 1
ATOM 981 C CA . PRO A 1 123 ? 4.734 -9.031 -3.453 1 96.06 123 PRO A CA 1
ATOM 982 C C . PRO A 1 123 ? 4.734 -8.969 -4.98 1 96.06 123 PRO A C 1
ATOM 984 O O . PRO A 1 123 ? 4.746 -10.008 -5.645 1 96.06 123 PRO A O 1
ATOM 987 N N . ASP A 1 124 ? 4.605 -7.789 -5.539 1 96 124 ASP A N 1
ATOM 988 C CA . ASP A 1 124 ? 4.891 -7.539 -6.949 1 96 124 ASP A CA 1
ATOM 989 C C . ASP A 1 124 ? 6.391 -7.57 -7.223 1 96 124 ASP A C 1
ATOM 991 O O . ASP A 1 124 ? 7.121 -6.664 -6.809 1 96 124 ASP A O 1
ATOM 995 N N . LEU A 1 125 ? 6.855 -8.539 -7.938 1 94.88 125 LEU A N 1
ATOM 996 C CA . LEU A 1 125 ? 8.289 -8.734 -8.133 1 94.88 125 LEU A CA 1
ATOM 997 C C . LEU A 1 125 ? 8.75 -8.109 -9.445 1 94.88 125 LEU A C 1
ATOM 999 O O . LEU A 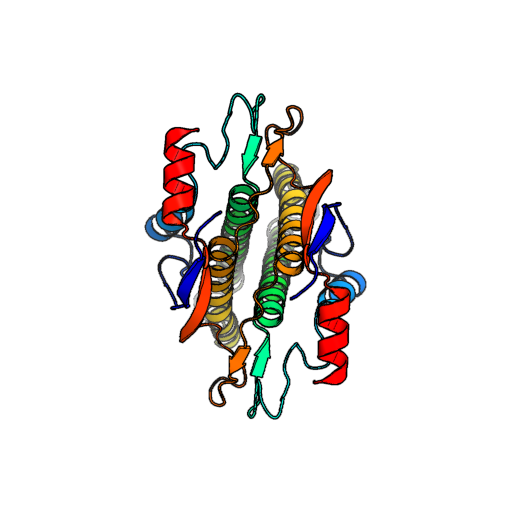1 125 ? 9.867 -8.352 -9.906 1 94.88 125 LEU A O 1
ATOM 1003 N N . THR A 1 126 ? 7.883 -7.32 -10.047 1 95.62 126 THR A N 1
ATOM 1004 C CA . THR A 1 126 ? 8.242 -6.605 -11.266 1 95.62 126 THR A CA 1
ATOM 1005 C C . THR A 1 126 ? 9.477 -5.738 -11.039 1 95.62 126 THR A C 1
ATOM 1007 O O . THR A 1 126 ? 9.609 -5.098 -9.992 1 95.62 126 THR A O 1
ATOM 1010 N N . ILE A 1 127 ? 10.375 -5.77 -11.977 1 95 127 ILE A N 1
ATOM 1011 C CA . ILE A 1 127 ? 11.57 -4.926 -11.922 1 95 127 ILE A CA 1
ATOM 1012 C C . ILE A 1 127 ? 11.273 -3.57 -12.555 1 95 127 ILE A C 1
ATOM 1014 O O . ILE A 1 127 ? 10.922 -3.496 -13.734 1 95 127 ILE A O 1
ATOM 1018 N N . GLU A 1 128 ? 11.344 -2.512 -11.805 1 95.06 128 GLU A N 1
ATOM 1019 C CA . GLU A 1 128 ? 11.195 -1.139 -12.281 1 95.06 128 GLU A CA 1
ATOM 1020 C C . GLU A 1 128 ? 12.547 -0.492 -12.539 1 95.06 128 GLU A C 1
ATOM 1022 O O . GLU A 1 128 ? 13.352 -0.326 -11.609 1 95.06 128 GLU A O 1
ATOM 1027 N N . VAL A 1 129 ? 12.742 -0.081 -13.711 1 93.69 129 VAL A N 1
ATOM 1028 C CA . VAL A 1 129 ? 14 0.57 -14.039 1 93.69 129 VAL A CA 1
ATOM 1029 C C . VAL A 1 129 ? 14.023 1.986 -13.469 1 93.69 129 VAL A C 1
ATOM 1031 O O . VAL A 1 129 ? 13.055 2.734 -13.617 1 93.69 129 VAL A O 1
ATOM 1034 N N . ALA A 1 130 ? 15.109 2.229 -12.836 1 92.38 130 ALA A N 1
ATOM 1035 C CA . ALA A 1 130 ? 15.234 3.553 -12.234 1 92.38 130 ALA A CA 1
ATOM 1036 C C . ALA A 1 130 ? 15.211 4.645 -13.305 1 92.38 130 ALA A C 1
ATOM 1038 O O . ALA A 1 130 ? 15.773 4.469 -14.391 1 92.38 130 ALA A O 1
ATOM 1039 N N . ASN A 1 131 ? 14.5 5.641 -12.945 1 84.38 131 ASN A N 1
ATOM 1040 C CA . ASN A 1 131 ? 14.43 6.832 -13.789 1 84.38 131 ASN A CA 1
ATOM 1041 C C . ASN A 1 131 ? 15.398 7.91 -13.312 1 84.38 131 ASN A C 1
ATOM 1043 O O . ASN A 1 131 ? 15.258 8.438 -12.211 1 84.38 131 ASN A O 1
ATOM 1047 N N . VAL A 1 132 ? 16.25 8.289 -14.125 1 76.69 132 VAL A N 1
ATOM 1048 C CA . VAL A 1 132 ? 17.328 9.219 -13.781 1 76.69 132 VAL A CA 1
ATOM 1049 C C . VAL A 1 132 ? 16.734 10.609 -13.531 1 76.69 132 VAL A C 1
ATOM 1051 O O . VAL A 1 132 ? 17.266 11.375 -12.719 1 76.69 132 VAL A O 1
ATOM 1054 N N . VAL A 1 133 ? 15.727 10.922 -14.172 1 73.06 133 VAL A N 1
ATOM 1055 C CA . VAL A 1 133 ? 15.141 12.25 -14.07 1 73.06 133 VAL A CA 1
ATOM 1056 C C . VAL A 1 133 ? 14.492 12.43 -12.695 1 73.06 133 VAL A C 1
ATOM 1058 O O . VAL A 1 133 ? 14.648 13.477 -12.062 1 73.06 133 VAL A O 1
ATOM 1061 N N . VAL A 1 134 ? 13.812 11.422 -12.172 1 71.81 134 VAL A N 1
ATOM 1062 C CA . VAL A 1 134 ? 13.086 11.539 -10.914 1 71.81 134 VAL A CA 1
ATOM 1063 C C . VAL A 1 134 ? 13.93 10.953 -9.781 1 71.81 134 VAL A C 1
ATOM 1065 O O . VAL A 1 134 ? 13.547 11.039 -8.609 1 71.81 134 VAL A O 1
ATOM 1068 N N . ASP A 1 135 ? 15.148 10.438 -10.156 1 76.81 135 ASP A N 1
ATOM 1069 C CA . ASP A 1 135 ? 16.016 9.797 -9.18 1 76.81 135 ASP A CA 1
ATOM 1070 C C . ASP A 1 135 ? 15.266 8.742 -8.375 1 76.81 135 ASP A C 1
ATOM 1072 O O . ASP A 1 135 ? 15.242 8.797 -7.145 1 76.81 135 ASP A O 1
ATOM 1076 N N . GLY A 1 136 ? 14.672 7.883 -9.016 1 88.56 136 GLY A N 1
ATOM 1077 C CA . GLY A 1 136 ? 13.867 6.832 -8.414 1 88.56 136 GLY A CA 1
ATOM 1078 C C . GLY A 1 136 ? 13.016 6.082 -9.422 1 88.56 136 GLY A C 1
ATOM 1079 O O . GLY A 1 136 ? 13.43 5.875 -10.562 1 88.56 136 GLY A O 1
ATOM 1080 N N . VAL A 1 137 ? 11.953 5.445 -8.906 1 87.44 137 VAL A N 1
ATOM 1081 C CA . VAL A 1 137 ? 11.016 4.707 -9.75 1 87.44 137 VAL A CA 1
ATOM 1082 C C . VAL A 1 137 ? 9.609 5.277 -9.586 1 87.44 137 VAL A C 1
ATOM 1084 O O . VAL A 1 137 ? 9.281 5.852 -8.547 1 87.44 137 VAL A O 1
ATOM 1087 N N . THR A 1 138 ? 8.805 5.207 -10.609 1 84.31 138 THR A N 1
ATOM 1088 C CA . THR A 1 138 ? 7.441 5.73 -10.562 1 84.31 138 THR A CA 1
ATOM 1089 C C . THR A 1 138 ? 6.43 4.602 -10.391 1 84.31 138 THR A C 1
ATOM 1091 O O . THR A 1 138 ? 5.34 4.809 -9.859 1 84.31 138 THR A O 1
ATOM 1094 N N . GLY A 1 139 ? 6.891 3.395 -10.852 1 88.5 139 GLY A N 1
ATOM 1095 C CA . GLY A 1 139 ? 5.961 2.277 -10.836 1 88.5 139 GLY A CA 1
ATOM 1096 C C . GLY A 1 139 ? 5.008 2.277 -12.016 1 88.5 139 GLY A C 1
ATOM 1097 O O . GLY A 1 139 ? 4.32 1.288 -12.266 1 88.5 139 GLY A O 1
ATOM 1098 N N . PHE A 1 140 ? 4.961 3.387 -12.789 1 90.5 140 PHE A N 1
ATOM 1099 C CA . PHE A 1 140 ? 4.102 3.51 -13.961 1 90.5 140 PHE A CA 1
ATOM 1100 C C . PHE A 1 140 ? 4.879 3.211 -15.234 1 90.5 140 PHE A C 1
ATOM 1102 O O . PHE A 1 140 ? 6.113 3.158 -15.219 1 90.5 140 PHE A O 1
ATOM 1109 N N . ASP A 1 141 ? 4.176 2.805 -16.234 1 91.81 141 ASP A N 1
ATOM 1110 C CA . ASP A 1 141 ? 4.715 2.473 -17.562 1 91.81 141 ASP A CA 1
ATOM 1111 C C . ASP A 1 141 ? 5.57 1.208 -17.5 1 91.81 141 ASP A C 1
ATOM 1113 O O . ASP A 1 141 ? 6.559 1.084 -18.219 1 91.81 141 ASP A O 1
ATOM 1117 N N . THR A 1 142 ? 5.297 0.398 -16.531 1 91.62 142 THR A N 1
ATOM 1118 C CA . THR A 1 142 ? 5.934 -0.9 -16.359 1 91.62 142 THR A CA 1
ATOM 1119 C C . THR A 1 142 ? 4.918 -2.029 -16.484 1 91.62 142 THR A C 1
ATOM 1121 O O . THR A 1 142 ? 3.789 -1.916 -16 1 91.62 142 THR A O 1
ATOM 1124 N N . VAL A 1 143 ? 5.32 -3.096 -17.156 1 92.94 143 VAL A N 1
ATOM 1125 C CA . VAL A 1 143 ? 4.422 -4.223 -17.391 1 92.94 143 VAL A CA 1
ATOM 1126 C C . VAL A 1 143 ? 4.363 -5.102 -16.156 1 92.94 143 VAL A C 1
ATOM 1128 O O . VAL A 1 143 ? 5.402 -5.484 -15.602 1 92.94 143 VAL A O 1
ATOM 1131 N N . HIS A 1 144 ? 3.197 -5.352 -15.727 1 94.62 144 HIS A N 1
ATOM 1132 C CA . HIS A 1 144 ? 2.949 -6.227 -14.586 1 94.62 144 HIS A CA 1
ATOM 1133 C C . HIS A 1 144 ? 2.115 -7.438 -14.992 1 94.62 144 HIS A C 1
ATOM 1135 O O . HIS A 1 144 ? 1.376 -7.383 -15.977 1 94.62 144 HIS A O 1
ATOM 1141 N N . GLN A 1 145 ? 2.293 -8.5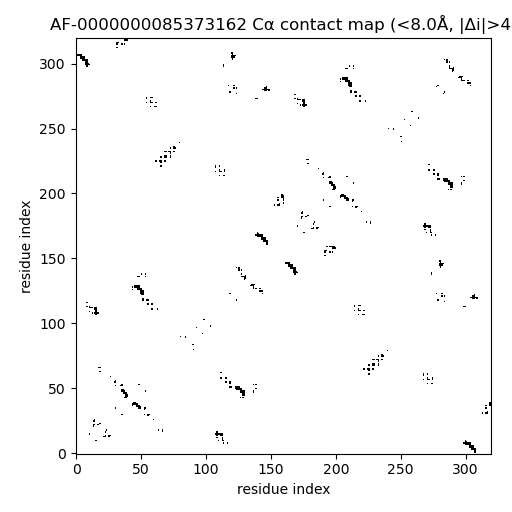23 -14.297 1 92.69 145 GLN A N 1
ATOM 1142 C CA . GLN A 1 145 ? 1.418 -9.68 -14.438 1 92.69 145 GLN A CA 1
ATOM 1143 C C . GLN A 1 145 ? 0.286 -9.648 -13.414 1 92.69 145 GLN A C 1
ATOM 1145 O O . GLN A 1 145 ? 0.532 -9.656 -12.211 1 92.69 145 GLN A O 1
ATOM 1150 N N . CYS A 1 146 ? -0.917 -9.539 -13.977 1 95.31 146 CYS A N 1
ATOM 1151 C CA . CYS A 1 146 ? -2.055 -9.289 -13.094 1 95.31 146 CYS A CA 1
ATOM 1152 C C . CYS A 1 146 ? -3.156 -10.32 -13.32 1 95.31 146 CYS A C 1
ATOM 1154 O O . CYS A 1 146 ? -3.295 -10.852 -14.422 1 95.31 146 CYS A O 1
ATOM 1156 N N . ILE A 1 147 ? -3.883 -10.633 -12.266 1 92.38 147 ILE A N 1
ATOM 1157 C CA . ILE A 1 147 ? -5.145 -11.352 -12.422 1 92.38 147 ILE A CA 1
ATOM 1158 C C . ILE A 1 147 ? -6.148 -10.469 -13.164 1 92.38 147 ILE A C 1
ATOM 1160 O O . ILE A 1 147 ? -5.969 -9.258 -13.258 1 92.38 147 ILE A O 1
ATOM 1164 N N . ASP A 1 148 ? -7.141 -11.109 -13.695 1 92.69 148 ASP A N 1
ATOM 1165 C CA . ASP A 1 148 ? -8.211 -10.367 -14.359 1 92.69 148 ASP A CA 1
ATOM 1166 C C . ASP A 1 148 ? -9.211 -9.828 -13.344 1 92.69 148 ASP A C 1
ATOM 1168 O O . ASP A 1 148 ? -10.148 -10.531 -12.945 1 92.69 148 ASP A O 1
ATOM 1172 N N . TRP A 1 149 ? -9.133 -8.609 -13.047 1 94.44 149 TRP A N 1
ATOM 1173 C CA . TRP A 1 149 ? -9.977 -7.953 -12.047 1 94.44 149 TRP A CA 1
ATOM 1174 C C . TRP A 1 149 ? -11.445 -8.016 -12.453 1 94.44 149 TRP A C 1
ATOM 1176 O O . TRP A 1 149 ? -12.32 -8.211 -11.609 1 94.44 149 TRP A O 1
ATOM 1186 N N . ALA A 1 150 ? -11.719 -7.816 -13.758 1 93.25 150 ALA A N 1
ATOM 1187 C CA . ALA A 1 150 ? -13.086 -7.848 -14.25 1 93.25 150 ALA A CA 1
ATOM 1188 C C . ALA A 1 150 ? -13.734 -9.211 -14.008 1 93.25 150 ALA A C 1
ATOM 1190 O O . ALA A 1 150 ? -14.922 -9.297 -13.719 1 93.25 150 ALA A O 1
ATOM 1191 N N . GLU A 1 151 ? -12.969 -10.234 -14.18 1 94.06 151 GLU A N 1
ATOM 1192 C CA . GLU A 1 151 ? -13.484 -11.578 -13.922 1 94.06 151 GLU A CA 1
ATOM 1193 C C . GLU A 1 151 ? -13.852 -11.75 -12.445 1 94.06 151 GLU A C 1
ATOM 1195 O O . GLU A 1 151 ? -14.859 -12.383 -12.125 1 94.06 151 GLU A O 1
ATOM 1200 N N . LEU A 1 152 ? -13 -11.211 -11.555 1 94.06 152 LEU A N 1
ATOM 1201 C CA . LEU A 1 152 ? -13.289 -11.273 -10.125 1 94.06 152 LEU A CA 1
ATOM 1202 C C . LEU A 1 152 ? -14.57 -10.508 -9.805 1 94.06 152 LEU A C 1
ATOM 1204 O O . LEU A 1 152 ? -15.43 -11.008 -9.07 1 94.06 152 LEU A O 1
ATOM 1208 N N . MET A 1 153 ? -14.742 -9.359 -10.367 1 95.81 153 MET A N 1
ATOM 1209 C CA . MET A 1 153 ? -15.922 -8.539 -10.125 1 95.81 153 MET A CA 1
ATOM 1210 C C . MET A 1 153 ? -17.172 -9.211 -10.672 1 95.81 153 MET A C 1
ATOM 1212 O O . MET A 1 153 ? -18.234 -9.141 -10.055 1 95.81 153 MET A O 1
ATOM 1216 N N . ASP A 1 154 ? -17.031 -9.883 -11.82 1 95.06 154 ASP A N 1
ATOM 1217 C CA . ASP A 1 154 ? -18.156 -10.633 -12.383 1 95.06 154 ASP A CA 1
ATOM 1218 C C . ASP A 1 154 ? -18.547 -11.789 -11.477 1 95.06 154 ASP A C 1
ATOM 1220 O O . ASP A 1 154 ? -19.734 -12.055 -11.289 1 95.06 154 ASP A O 1
ATOM 1224 N N . TRP A 1 155 ? -17.609 -12.5 -10.992 1 94.69 155 TRP A N 1
ATOM 1225 C CA . TRP A 1 155 ? -17.875 -13.586 -10.055 1 94.69 155 TRP A CA 1
ATOM 1226 C C . TRP A 1 155 ? -18.609 -13.062 -8.82 1 94.69 155 TRP A C 1
ATOM 1228 O O . TRP A 1 155 ? -19.562 -13.695 -8.336 1 94.69 155 TRP A O 1
ATOM 1238 N N . MET A 1 156 ? -18.156 -11.906 -8.305 1 95.81 156 MET A N 1
ATOM 1239 C CA . MET A 1 156 ? -18.781 -11.312 -7.125 1 95.81 156 MET A CA 1
ATOM 1240 C C . MET A 1 156 ? -20.234 -10.93 -7.41 1 95.81 156 MET A C 1
ATOM 1242 O O . MET A 1 156 ? -21.109 -11.141 -6.57 1 95.81 156 MET A O 1
ATOM 1246 N N . LYS A 1 157 ? -20.469 -10.359 -8.539 1 95.06 157 LYS A N 1
ATOM 1247 C CA . LYS A 1 157 ? -21.812 -9.953 -8.922 1 95.06 157 LYS A CA 1
ATOM 1248 C C . LYS A 1 157 ? -22.766 -11.133 -8.898 1 95.06 157 LYS A C 1
ATOM 1250 O O . LYS A 1 157 ? -23.938 -10.984 -8.547 1 95.06 157 LYS A O 1
ATOM 1255 N N . LYS A 1 158 ? -22.328 -12.32 -9.203 1 93.62 158 LYS A N 1
ATOM 1256 C CA . LYS A 1 158 ? -23.156 -13.523 -9.273 1 93.62 158 LYS A CA 1
ATOM 1257 C C . LYS A 1 158 ? -23.375 -14.109 -7.883 1 93.62 158 LYS A C 1
ATOM 1259 O O . LYS A 1 158 ? -24.375 -14.812 -7.656 1 93.62 158 LYS A O 1
ATOM 1264 N N . ASN A 1 159 ? -22.5 -13.82 -6.938 1 92.81 159 ASN A N 1
ATOM 1265 C CA . ASN A 1 159 ? -22.5 -14.586 -5.695 1 92.81 159 ASN A CA 1
ATOM 1266 C C . ASN A 1 159 ? -22.781 -13.688 -4.488 1 92.81 159 ASN A C 1
ATOM 1268 O O . ASN A 1 159 ? -22.969 -14.18 -3.375 1 92.81 159 ASN A O 1
ATOM 1272 N N . GLU A 1 160 ? -22.828 -12.391 -4.633 1 93 160 GLU A N 1
ATOM 1273 C CA . GLU A 1 160 ? -23 -11.516 -3.477 1 93 160 GLU A CA 1
ATOM 1274 C C . GLU A 1 160 ? -24.469 -11.398 -3.084 1 93 160 GLU A C 1
ATOM 1276 O O . GLU A 1 160 ? -25.359 -11.711 -3.883 1 93 160 GLU A O 1
ATOM 1281 N N . ILE B 1 1 ? -8.367 -21.25 -11.484 1 44.66 1 ILE B N 1
ATOM 1282 C CA . ILE B 1 1 ? -7.047 -20.797 -11.914 1 44.66 1 ILE B CA 1
ATOM 1283 C C . ILE B 1 1 ? -7.148 -19.359 -12.43 1 44.66 1 ILE B C 1
ATOM 1285 O O . ILE B 1 1 ? -7.84 -19.094 -13.422 1 44.66 1 ILE B O 1
ATOM 1289 N N . VAL B 1 2 ? -7.191 -18.359 -11.5 1 58.97 2 VAL B N 1
ATOM 1290 C CA . VAL B 1 2 ? -7.488 -17.031 -12.047 1 58.97 2 VAL B CA 1
ATOM 1291 C C . VAL B 1 2 ? -6.453 -16.672 -13.109 1 58.97 2 VAL B C 1
ATOM 1293 O O . VAL B 1 2 ? -5.246 -16.828 -12.883 1 58.97 2 VAL B O 1
ATOM 1296 N N . LYS B 1 3 ? -6.91 -16.562 -14.344 1 78.25 3 LYS B N 1
ATOM 1297 C CA . LYS B 1 3 ? -6.09 -16.188 -15.492 1 78.25 3 LYS B CA 1
ATOM 1298 C C . LYS B 1 3 ? -5.316 -14.898 -15.211 1 78.25 3 LYS B C 1
ATOM 1300 O O . LYS B 1 3 ? -5.816 -14 -14.531 1 78.25 3 LYS B O 1
ATOM 1305 N N . THR B 1 4 ? -3.99 -14.938 -15.516 1 85.56 4 THR B N 1
ATOM 1306 C CA . THR B 1 4 ? -3.168 -13.742 -15.375 1 85.56 4 THR B CA 1
ATOM 1307 C C . THR B 1 4 ? -2.895 -13.109 -16.734 1 85.56 4 THR B C 1
ATOM 1309 O O . THR B 1 4 ? -2.914 -13.805 -17.766 1 85.56 4 THR B O 1
ATOM 1312 N N . SER B 1 5 ? -2.969 -11.836 -16.828 1 88.62 5 SER B N 1
ATOM 1313 C CA . SER B 1 5 ? -2.611 -11.086 -18.031 1 88.62 5 SER B CA 1
ATOM 1314 C C . SER B 1 5 ? -1.628 -9.961 -17.703 1 88.62 5 SER B C 1
ATOM 1316 O O . SER B 1 5 ? -1.471 -9.586 -16.547 1 88.62 5 SER B O 1
ATOM 1318 N N . THR B 1 6 ? -0.961 -9.492 -18.797 1 91.75 6 THR B N 1
ATOM 1319 C CA . THR B 1 6 ? -0.036 -8.375 -18.625 1 91.75 6 THR B CA 1
ATOM 1320 C C . THR B 1 6 ? -0.79 -7.051 -18.562 1 91.75 6 THR B C 1
ATOM 1322 O O . THR B 1 6 ? -1.772 -6.859 -19.297 1 91.75 6 THR B O 1
ATOM 1325 N N . GLN B 1 7 ? -0.416 -6.234 -17.656 1 94.31 7 GLN B N 1
ATOM 1326 C CA . GLN B 1 7 ? -0.979 -4.895 -17.531 1 94.31 7 GLN B CA 1
ATOM 1327 C C . GLN B 1 7 ? 0.118 -3.854 -17.328 1 94.31 7 GLN B C 1
ATOM 1329 O O . GLN B 1 7 ? 1.087 -4.102 -16.609 1 94.31 7 GLN B O 1
ATOM 1334 N N . VAL B 1 8 ? -0.025 -2.746 -18.016 1 95.62 8 VAL B N 1
ATOM 1335 C CA . VAL B 1 8 ? 0.846 -1.602 -17.766 1 95.62 8 VAL B CA 1
ATOM 1336 C C . VAL B 1 8 ? 0.152 -0.614 -16.828 1 95.62 8 VAL B C 1
ATOM 1338 O O . VAL B 1 8 ? -0.959 -0.159 -17.109 1 95.62 8 VAL B O 1
ATOM 1341 N N . PHE B 1 9 ? 0.819 -0.38 -15.711 1 95.81 9 PHE B N 1
ATOM 1342 C CA . PHE B 1 9 ? 0.265 0.623 -14.805 1 95.81 9 PHE B CA 1
ATOM 1343 C C . PHE B 1 9 ? 0.472 2.025 -15.367 1 95.81 9 PHE B C 1
ATOM 1345 O O . PHE B 1 9 ? 1.575 2.373 -15.789 1 95.81 9 PHE B O 1
ATOM 1352 N N . GLN B 1 10 ? -0.597 2.771 -15.406 1 95.94 10 GLN B N 1
ATOM 1353 C CA . GLN B 1 10 ? -0.56 4.191 -15.734 1 95.94 10 GLN B CA 1
ATOM 1354 C C . GLN B 1 10 ? -1.168 5.031 -14.617 1 95.94 10 GLN B C 1
ATOM 1356 O O . GLN B 1 10 ? -2.113 4.602 -13.953 1 95.94 10 GLN B O 1
ATOM 1361 N N . GLN B 1 11 ? -0.578 6.211 -14.539 1 93.69 11 GLN B N 1
ATOM 1362 C CA . GLN B 1 11 ? -1.184 7.117 -13.57 1 93.69 11 GLN B CA 1
ATOM 1363 C C . GLN B 1 11 ? -2.633 7.426 -13.938 1 93.69 11 GLN B C 1
ATOM 1365 O O . GLN B 1 11 ? -2.928 7.793 -15.078 1 93.69 11 GLN B O 1
ATOM 1370 N N . ASP B 1 12 ? -3.514 7.184 -13.016 1 95.94 12 ASP B N 1
ATOM 1371 C CA . ASP B 1 12 ? -4.938 7.469 -13.18 1 95.94 12 ASP B CA 1
ATOM 1372 C C . ASP B 1 12 ? -5.406 8.531 -12.195 1 95.94 12 ASP B C 1
ATOM 1374 O O . ASP B 1 12 ? -5.594 8.242 -11.008 1 95.94 12 ASP B O 1
ATOM 1378 N N . TYR B 1 13 ? -5.66 9.68 -12.633 1 93.81 13 TYR B N 1
ATOM 1379 C CA . TYR B 1 13 ? -5.961 10.828 -11.781 1 93.81 13 TYR B CA 1
ATOM 1380 C C . TYR B 1 13 ? -7.312 10.664 -11.102 1 93.81 13 TYR B C 1
ATOM 1382 O O . TYR B 1 13 ? -7.574 11.281 -10.07 1 93.81 13 TYR B O 1
ATOM 1390 N N . ALA B 1 14 ? -8.148 9.812 -11.617 1 96.06 14 ALA B N 1
ATOM 1391 C CA . ALA B 1 14 ? -9.43 9.531 -10.977 1 96.06 14 ALA B CA 1
ATOM 1392 C C . ALA B 1 14 ? -9.234 8.977 -9.57 1 96.06 14 ALA B C 1
ATOM 1394 O O . ALA B 1 14 ? -10.125 9.094 -8.727 1 96.06 14 ALA B O 1
ATOM 1395 N N . TYR B 1 15 ? -8.016 8.461 -9.328 1 96.88 15 TYR B N 1
ATOM 1396 C CA . TYR B 1 15 ? -7.762 7.805 -8.047 1 96.88 15 TYR B CA 1
ATOM 1397 C C . TYR B 1 15 ? -6.645 8.508 -7.285 1 96.88 15 TYR B C 1
ATOM 1399 O O . TYR B 1 15 ? -6.254 8.07 -6.199 1 96.88 15 TYR B O 1
ATOM 1407 N N . ALA B 1 16 ? -6.16 9.578 -7.887 1 94.69 16 ALA B N 1
ATOM 1408 C CA . ALA B 1 16 ? -4.961 10.203 -7.328 1 94.69 16 ALA B CA 1
ATOM 1409 C C . ALA B 1 16 ? -5.27 11.602 -6.793 1 94.69 16 ALA B C 1
ATOM 1411 O O . ALA B 1 16 ? -4.508 12.148 -5.992 1 94.69 16 ALA B O 1
ATOM 1412 N N . MET B 1 17 ? -6.379 12.109 -7.203 1 92.19 17 MET B N 1
ATOM 1413 C CA . MET B 1 17 ? -6.711 13.492 -6.859 1 92.19 17 MET B CA 1
ATOM 1414 C C . MET B 1 17 ? -7.336 13.57 -5.473 1 92.19 17 MET B C 1
ATOM 1416 O O . MET B 1 17 ? -7.828 12.562 -4.945 1 92.19 17 MET B O 1
ATOM 1420 N N . PRO B 1 18 ? -7.336 14.75 -4.891 1 89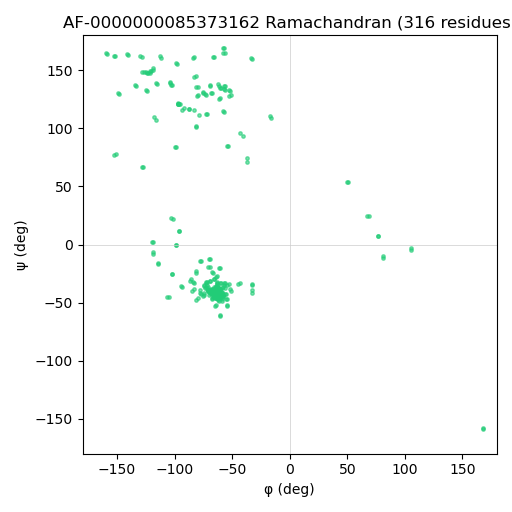.5 18 PRO B N 1
ATOM 1421 C CA . PRO B 1 18 ? -8.031 14.914 -3.611 1 89.5 18 PRO B CA 1
ATOM 1422 C C . PRO B 1 18 ? -9.508 14.539 -3.689 1 89.5 18 PRO B C 1
ATOM 1424 O O . PRO B 1 18 ? -10.078 14.484 -4.781 1 89.5 18 PRO B O 1
ATOM 1427 N N . PRO B 1 19 ? -10.102 14.359 -2.514 1 90.56 19 PRO B N 1
ATOM 1428 C CA . PRO B 1 19 ? -11.5 13.906 -2.488 1 90.56 19 PRO B CA 1
ATOM 1429 C C . PRO B 1 19 ? -12.445 14.875 -3.193 1 90.56 19 PRO B C 1
ATOM 1431 O O . PRO B 1 19 ? -12.297 16.094 -3.07 1 90.56 19 PRO B O 1
ATOM 1434 N N . SER B 1 20 ? -13.297 14.492 -3.957 1 93.38 20 SER B N 1
ATOM 1435 C CA . SER B 1 20 ? -14.445 15.078 -4.641 1 93.38 20 SER B CA 1
ATOM 1436 C C . SER B 1 20 ? -15.516 14.031 -4.934 1 93.38 20 SER B C 1
ATOM 1438 O O . SER B 1 20 ? -15.266 12.828 -4.785 1 93.38 20 SER B O 1
ATOM 1440 N N . PRO B 1 21 ? -16.703 14.438 -5.215 1 96.25 21 PRO B N 1
ATOM 1441 C CA . PRO B 1 21 ? -17.719 13.438 -5.543 1 96.25 21 PRO B CA 1
ATOM 1442 C C . PRO B 1 21 ? -17.266 12.477 -6.637 1 96.25 21 PRO B C 1
ATOM 1444 O O . PRO B 1 21 ? -17.547 11.281 -6.566 1 96.25 21 PRO B O 1
ATOM 1447 N N . GLU B 1 22 ? -16.578 13.008 -7.59 1 97.19 22 GLU B N 1
ATOM 1448 C CA . GLU B 1 22 ? -16.094 12.188 -8.703 1 97.19 22 GLU B CA 1
ATOM 1449 C C . GLU B 1 22 ? -15.031 11.203 -8.234 1 97.19 22 GLU B C 1
ATOM 1451 O O . GLU B 1 22 ? -15.062 10.023 -8.609 1 97.19 22 GLU B O 1
ATOM 1456 N N . VAL B 1 23 ? -14.07 11.656 -7.457 1 95.88 23 VAL B N 1
ATOM 1457 C CA . VAL B 1 23 ? -13 10.805 -6.961 1 95.88 23 VAL B CA 1
ATOM 1458 C C . VAL B 1 23 ? -13.562 9.75 -6.012 1 95.88 23 VAL B C 1
ATOM 1460 O O . VAL B 1 23 ? -13.18 8.578 -6.074 1 95.88 23 VAL B O 1
ATOM 1463 N N . ASP B 1 24 ? -14.5 10.172 -5.188 1 96.19 24 ASP B N 1
ATOM 1464 C CA . ASP B 1 24 ? -15.125 9.242 -4.242 1 96.19 24 ASP B CA 1
ATOM 1465 C C . ASP B 1 24 ? -15.922 8.164 -4.977 1 96.19 24 ASP B C 1
ATOM 1467 O O . ASP B 1 24 ? -15.938 7.008 -4.555 1 96.19 24 ASP B O 1
ATOM 1471 N N . ALA B 1 25 ? -16.594 8.547 -6.016 1 97.88 25 ALA B N 1
ATOM 1472 C CA . ALA B 1 25 ? -17.344 7.578 -6.824 1 97.88 25 ALA B CA 1
ATOM 1473 C C . ALA B 1 25 ? -16.391 6.578 -7.484 1 97.88 25 ALA B C 1
ATOM 1475 O O . ALA B 1 25 ? -16.719 5.395 -7.602 1 97.88 25 ALA B O 1
ATOM 1476 N N . ALA B 1 26 ? -15.242 7.039 -7.957 1 98.19 26 ALA B N 1
ATOM 1477 C CA . ALA B 1 26 ? -14.242 6.16 -8.562 1 98.19 26 ALA B CA 1
ATOM 1478 C C . ALA B 1 26 ? -13.758 5.113 -7.562 1 98.19 26 ALA B C 1
ATOM 1480 O O . ALA B 1 26 ? -13.719 3.918 -7.875 1 98.19 26 ALA B O 1
ATOM 1481 N N . TRP B 1 27 ? -13.453 5.516 -6.359 1 98.06 27 TRP B N 1
ATOM 1482 C CA . TRP B 1 27 ? -12.984 4.594 -5.332 1 98.06 27 TRP B CA 1
ATOM 1483 C C . TRP B 1 27 ? -14.086 3.629 -4.918 1 98.06 27 TRP B C 1
ATOM 1485 O O . TRP B 1 27 ? -13.844 2.438 -4.723 1 98.06 27 TRP B O 1
ATOM 1495 N N . SER B 1 28 ? -15.32 4.113 -4.809 1 97.12 28 SER B N 1
ATOM 1496 C CA . SER B 1 28 ? -16.453 3.26 -4.453 1 97.12 28 SER B CA 1
ATOM 1497 C C . SER B 1 28 ? -16.688 2.184 -5.508 1 97.12 28 SER B C 1
ATOM 1499 O O . SER B 1 28 ? -17.109 1.069 -5.184 1 97.12 28 SER B O 1
ATOM 1501 N N . SER B 1 29 ? -16.406 2.502 -6.723 1 97.69 29 SER B N 1
ATOM 1502 C CA . SER B 1 29 ? -16.656 1.584 -7.828 1 97.69 29 SER B CA 1
ATOM 1503 C C . SER B 1 29 ? -15.703 0.394 -7.789 1 97.69 29 SER B C 1
ATOM 1505 O O . SER B 1 29 ? -15.938 -0.614 -8.461 1 97.69 29 SER B O 1
ATOM 1507 N N . LEU B 1 30 ? -14.68 0.443 -6.992 1 98.12 30 LEU B N 1
ATOM 1508 C CA . LEU B 1 30 ? -13.719 -0.652 -6.867 1 98.12 30 LEU B CA 1
ATOM 1509 C C . LEU B 1 30 ? -14.289 -1.779 -6.012 1 98.12 30 LEU B C 1
ATOM 1511 O O . LEU B 1 30 ? -13.758 -2.893 -6.012 1 98.12 30 LEU B O 1
ATOM 1515 N N . LEU B 1 31 ? -15.367 -1.479 -5.305 1 98.06 31 LEU B N 1
ATOM 1516 C CA . LEU B 1 31 ? -16 -2.463 -4.434 1 98.06 31 LEU B CA 1
ATOM 1517 C C . LEU B 1 31 ? -17.281 -3.012 -5.059 1 98.06 31 LEU B C 1
ATOM 1519 O O . LEU B 1 31 ? -18.031 -2.268 -5.691 1 98.06 31 LEU B O 1
ATOM 1523 N N . PRO B 1 32 ? -17.516 -4.359 -4.926 1 97.69 32 PRO B N 1
ATOM 1524 C CA . PRO B 1 32 ? -18.812 -4.895 -5.316 1 97.69 32 PRO B CA 1
ATOM 1525 C C . PRO B 1 32 ? -19.969 -4.223 -4.574 1 97.69 32 PRO B C 1
ATOM 1527 O O . PRO B 1 32 ? -19.75 -3.492 -3.605 1 97.69 32 PRO B O 1
ATOM 1530 N N . GLN B 1 33 ? -21.141 -4.484 -5.023 1 96.06 33 GLN B N 1
ATOM 1531 C CA . GLN B 1 33 ? -22.344 -3.824 -4.512 1 96.06 33 GLN B CA 1
ATOM 1532 C C . GLN B 1 33 ? -22.469 -4.023 -3.006 1 96.06 33 GLN B C 1
ATOM 1534 O O . GLN B 1 33 ? -22.844 -3.1 -2.283 1 96.06 33 GLN B O 1
ATOM 1539 N N . ASN B 1 34 ? -22.094 -5.195 -2.516 1 95.62 34 ASN B N 1
ATOM 1540 C CA . ASN B 1 34 ? -22.219 -5.488 -1.091 1 95.62 34 ASN B CA 1
ATOM 1541 C C . ASN B 1 34 ? -20.875 -5.355 -0.373 1 95.62 34 ASN B C 1
ATOM 1543 O O . ASN B 1 34 ? -20.625 -6.043 0.618 1 95.62 34 ASN B O 1
ATOM 1547 N N . GLY B 1 35 ? -19.953 -4.594 -0.954 1 95.62 35 GLY B N 1
ATOM 1548 C CA . GLY B 1 35 ? -18.703 -4.273 -0.292 1 95.62 35 GLY B CA 1
ATOM 1549 C C . GLY B 1 35 ? -17.703 -5.418 -0.309 1 95.62 35 GLY B C 1
ATOM 1550 O O . GLY B 1 35 ? -16.672 -5.363 0.368 1 95.62 35 GLY B O 1
ATOM 1551 N N . GLY B 1 36 ? -18.031 -6.48 -1.033 1 96.81 36 GLY B N 1
ATOM 1552 C CA . GLY B 1 36 ? -17.156 -7.641 -1.097 1 96.81 36 GLY B CA 1
ATOM 1553 C C . GLY B 1 36 ? -17.672 -8.82 -0.286 1 96.81 36 GLY B C 1
ATOM 1554 O O . GLY B 1 36 ? -17.078 -9.898 -0.305 1 96.81 36 GLY B O 1
ATOM 1555 N N . PHE B 1 37 ? -18.797 -8.609 0.417 1 95.94 37 PHE B N 1
ATOM 1556 C CA . PHE B 1 37 ? -19.391 -9.672 1.22 1 95.94 37 PHE B CA 1
ATOM 1557 C C . PHE B 1 37 ? -20.266 -10.578 0.358 1 95.94 37 PHE B C 1
ATOM 1559 O O . PHE B 1 37 ? -20.891 -10.125 -0.601 1 95.94 37 PHE B O 1
ATOM 1566 N N . PHE B 1 38 ? -20.234 -11.836 0.699 1 95.75 38 PHE B N 1
ATOM 1567 C CA . PHE B 1 38 ? -20.984 -12.828 -0.058 1 95.75 38 PHE B CA 1
ATOM 1568 C C . PHE B 1 38 ? -21.219 -14.078 0.777 1 95.75 38 PHE B C 1
ATOM 1570 O O . PHE B 1 38 ? -20.656 -14.227 1.864 1 95.75 38 PHE B O 1
ATOM 1577 N N . THR B 1 39 ? -22.172 -14.883 0.304 1 93.94 39 THR B N 1
ATOM 1578 C CA . THR B 1 39 ? -22.359 -16.25 0.785 1 93.94 39 THR B CA 1
ATOM 1579 C C . THR B 1 39 ? -22.297 -17.25 -0.369 1 93.94 39 THR B C 1
ATOM 1581 O O . THR B 1 39 ? -22.531 -16.875 -1.523 1 93.94 39 THR B O 1
ATOM 1584 N N . HIS B 1 40 ? -21.828 -18.375 -0.117 1 93.94 40 HIS B N 1
ATOM 1585 C CA . HIS B 1 40 ? -21.719 -19.469 -1.074 1 93.94 40 HIS B CA 1
ATOM 1586 C C . HIS B 1 40 ? -21.859 -20.828 -0.383 1 93.94 40 HIS B C 1
ATOM 1588 O O . HIS B 1 40 ? -21.234 -21.078 0.647 1 93.94 40 HIS B O 1
ATOM 1594 N N . PRO B 1 41 ? -22.719 -21.625 -0.937 1 93.5 41 PRO B N 1
ATOM 1595 C CA . PRO B 1 41 ? -23.031 -22.891 -0.251 1 93.5 41 PRO B CA 1
ATOM 1596 C C . PRO B 1 41 ? -21.797 -23.703 0.093 1 93.5 41 PRO B C 1
ATOM 1598 O O . PRO B 1 41 ? -21.75 -24.344 1.15 1 93.5 41 PRO B O 1
ATOM 1601 N N . ARG B 1 42 ? -20.719 -23.719 -0.678 1 92.5 42 ARG B N 1
ATOM 1602 C CA . ARG B 1 42 ? -19.547 -24.547 -0.45 1 92.5 42 ARG B CA 1
ATOM 1603 C C . ARG B 1 42 ? -18.375 -23.719 0.052 1 92.5 42 ARG B C 1
ATOM 1605 O O . ARG B 1 42 ? -17.781 -24.031 1.083 1 92.5 42 ARG B O 1
ATOM 1612 N N . LEU B 1 43 ? -18.094 -22.594 -0.521 1 91.19 43 LEU B N 1
ATOM 1613 C CA . LEU B 1 43 ? -16.891 -21.797 -0.252 1 91.19 43 LEU B CA 1
ATOM 1614 C C . LEU B 1 43 ? -17.094 -20.922 0.979 1 91.19 43 LEU B C 1
ATOM 1616 O O . LEU B 1 43 ? -16.125 -20.641 1.706 1 91.19 43 LEU B O 1
ATOM 1620 N N . ALA B 1 44 ? -18.297 -20.438 1.237 1 93.56 44 ALA B N 1
ATOM 1621 C CA . ALA B 1 44 ? -18.641 -19.484 2.287 1 93.56 44 ALA B CA 1
ATOM 1622 C C . ALA B 1 44 ? -20.094 -19.688 2.754 1 93.56 44 ALA B C 1
ATOM 1624 O O . ALA B 1 44 ? -20.953 -18.844 2.486 1 93.56 44 ALA B O 1
ATOM 1625 N N . PRO B 1 45 ? -20.328 -20.719 3.582 1 93.5 45 PRO B N 1
ATOM 1626 C CA . PRO B 1 45 ? -21.703 -21 4.008 1 93.5 45 PRO B CA 1
ATOM 1627 C C . PRO B 1 45 ? -22.281 -19.906 4.914 1 93.5 45 PRO B C 1
ATOM 1629 O O . PRO B 1 45 ? -23.5 -19.797 5.047 1 93.5 45 PRO B O 1
ATOM 1632 N N . THR B 1 46 ? -21.391 -19.156 5.57 1 93.12 46 THR B N 1
ATOM 1633 C CA . THR B 1 46 ? -21.781 -17.969 6.316 1 93.12 46 THR B CA 1
ATOM 1634 C C . THR B 1 46 ? -21.219 -16.703 5.664 1 93.12 46 THR B C 1
ATOM 1636 O O . THR B 1 46 ? -20.297 -16.781 4.852 1 93.12 46 THR B O 1
ATOM 1639 N N . GLU B 1 47 ? -21.766 -15.625 6 1 94.69 47 GLU B N 1
ATOM 1640 C CA . GLU B 1 47 ? -21.328 -14.375 5.387 1 94.69 47 GLU B CA 1
ATOM 1641 C C . GLU B 1 47 ? -19.812 -14.203 5.504 1 94.69 47 GLU B C 1
ATOM 1643 O O . GLU B 1 47 ? -19.25 -14.367 6.586 1 94.69 47 GLU B O 1
ATOM 1648 N N . SER B 1 48 ? -19.234 -13.945 4.332 1 96.25 48 SER B N 1
ATOM 1649 C CA . SER B 1 48 ? -17.781 -13.805 4.234 1 96.25 48 SER B CA 1
ATOM 1650 C C . SER B 1 48 ? -17.391 -12.688 3.275 1 96.25 48 SER B C 1
ATOM 1652 O O . SER B 1 48 ? -18.25 -12.133 2.578 1 96.25 48 SER B O 1
ATOM 1654 N N . CYS B 1 49 ? -16.172 -12.273 3.389 1 96.56 49 CYS B N 1
ATOM 1655 C CA . CYS B 1 49 ? -15.617 -11.234 2.523 1 96.56 49 CYS B CA 1
ATOM 1656 C C . CYS B 1 49 ? -14.352 -11.727 1.819 1 96.56 49 CYS B C 1
ATOM 1658 O O . CYS B 1 49 ? -13.523 -12.398 2.428 1 96.56 49 CYS B O 1
ATOM 1660 N N . VAL B 1 50 ? -14.305 -11.508 0.515 1 96.75 50 VAL B N 1
ATOM 1661 C CA . VAL B 1 50 ? -13.008 -11.727 -0.128 1 96.75 50 VAL B CA 1
ATOM 1662 C C . VAL B 1 50 ? -12.008 -10.68 0.356 1 96.75 50 VAL B C 1
ATOM 1664 O O . VAL B 1 50 ? -12.289 -9.477 0.302 1 96.75 50 VAL B O 1
ATOM 1667 N N . ALA B 1 51 ? -10.883 -11.039 0.759 1 97.31 51 ALA B N 1
ATOM 1668 C CA . ALA B 1 51 ? -9.93 -10.234 1.521 1 97.31 51 ALA B CA 1
ATOM 1669 C C . ALA B 1 51 ? -9.516 -8.992 0.742 1 97.31 51 ALA B C 1
ATOM 1671 O O . ALA B 1 51 ? -9.289 -7.93 1.329 1 97.31 51 ALA B O 1
ATOM 1672 N N . VAL B 1 52 ? -9.461 -9.109 -0.555 1 97.88 52 VAL B N 1
ATOM 1673 C CA . VAL B 1 52 ? -8.969 -7.988 -1.354 1 97.88 52 VAL B CA 1
ATOM 1674 C C . VAL B 1 52 ? -9.898 -6.789 -1.182 1 97.88 52 VAL B C 1
ATOM 1676 O O . VAL B 1 52 ? -9.445 -5.641 -1.184 1 97.88 52 VAL B O 1
ATOM 1679 N N . PHE B 1 53 ? -11.164 -6.98 -1.045 1 97.94 53 PHE B N 1
ATOM 1680 C CA . PHE B 1 53 ? -12.109 -5.879 -0.929 1 97.94 53 PHE B CA 1
ATOM 1681 C C . PHE B 1 53 ? -11.992 -5.203 0.431 1 97.94 53 PHE B C 1
ATOM 1683 O O . PHE B 1 53 ? -12.188 -3.99 0.548 1 97.94 53 PHE B O 1
ATOM 1690 N N . HIS B 1 54 ? -11.68 -5.98 1.449 1 96.62 54 HIS B N 1
ATOM 1691 C CA . HIS B 1 54 ? -11.32 -5.395 2.734 1 96.62 54 HIS B CA 1
ATOM 1692 C C . HIS B 1 54 ? -10.094 -4.508 2.609 1 96.62 54 HIS B C 1
ATOM 1694 O O . HIS B 1 54 ? -10.031 -3.428 3.203 1 96.62 54 HIS B O 1
ATOM 1700 N N . GLN B 1 55 ? -9.109 -4.93 1.869 1 97.56 55 GLN B N 1
ATOM 1701 C CA . GLN B 1 55 ? -7.867 -4.191 1.673 1 97.56 55 GLN B CA 1
ATOM 1702 C C . GLN B 1 55 ? -8.109 -2.895 0.904 1 97.56 55 GLN B C 1
ATOM 1704 O O . GLN B 1 55 ? -7.578 -1.843 1.263 1 97.56 55 GLN B O 1
ATOM 1709 N N . ILE B 1 56 ? -8.93 -2.971 -0.129 1 98.19 56 ILE B N 1
ATOM 1710 C CA . ILE B 1 56 ? -9.289 -1.777 -0.884 1 98.19 56 ILE B CA 1
ATOM 1711 C C . ILE B 1 56 ? -10.062 -0.812 0.015 1 98.19 56 ILE B C 1
ATOM 1713 O O . ILE B 1 56 ? -9.836 0.399 -0.026 1 98.19 56 ILE B O 1
ATOM 1717 N N . HIS B 1 57 ? -10.969 -1.34 0.812 1 96.06 57 HIS B N 1
ATOM 1718 C CA . HIS B 1 57 ? -11.719 -0.537 1.771 1 96.06 57 HIS B CA 1
ATOM 1719 C C . HIS B 1 57 ? -10.789 0.182 2.738 1 96.06 57 HIS B C 1
ATOM 1721 O O . HIS B 1 57 ? -10.961 1.371 3.012 1 96.06 57 HIS B O 1
ATOM 1727 N N . CYS B 1 58 ? -9.836 -0.542 3.217 1 96.25 58 CYS B N 1
ATOM 1728 C CA . CYS B 1 58 ? -8.859 0.05 4.125 1 96.25 58 CYS B CA 1
ATOM 1729 C C . CYS B 1 58 ? -8.094 1.176 3.441 1 96.25 58 CYS B C 1
ATOM 1731 O O . CYS B 1 58 ? -7.887 2.238 4.031 1 96.25 58 CYS B O 1
ATOM 1733 N N . LEU B 1 59 ? -7.598 0.919 2.242 1 97.5 59 LEU B N 1
ATOM 1734 C CA . LEU B 1 59 ? -6.836 1.932 1.518 1 97.5 59 LEU B CA 1
ATOM 1735 C C . LEU B 1 59 ? -7.668 3.191 1.309 1 97.5 59 LEU B C 1
ATOM 1737 O O . LEU B 1 59 ? -7.164 4.305 1.464 1 97.5 59 LEU B O 1
ATOM 1741 N N . ASP B 1 60 ? -8.922 3.023 0.914 1 95.88 60 ASP B N 1
ATOM 1742 C CA . ASP B 1 60 ? -9.82 4.156 0.714 1 95.88 60 ASP B CA 1
ATOM 1743 C C . ASP B 1 60 ? -10.047 4.914 2.02 1 95.88 60 ASP B C 1
ATOM 1745 O O . ASP B 1 60 ? -10.148 6.145 2.021 1 95.88 60 ASP B O 1
ATOM 1749 N N . MET B 1 61 ? -10.188 4.191 3.117 1 93.44 61 MET B N 1
ATOM 1750 C CA . MET B 1 61 ? -10.375 4.832 4.418 1 93.44 61 MET B CA 1
ATOM 1751 C C . MET B 1 61 ? -9.156 5.676 4.785 1 93.44 61 MET B C 1
ATOM 1753 O O . MET B 1 61 ? -9.305 6.777 5.324 1 93.44 61 MET B O 1
ATOM 1757 N N . LEU B 1 62 ? -7.988 5.176 4.52 1 94.06 62 LEU B N 1
ATOM 1758 C CA . LEU B 1 62 ? -6.77 5.934 4.785 1 94.06 62 LEU B CA 1
ATOM 1759 C C . LEU B 1 62 ? -6.715 7.188 3.916 1 94.06 62 LEU B C 1
ATOM 1761 O O . LEU B 1 62 ? -6.301 8.25 4.383 1 94.06 62 LEU B O 1
ATOM 1765 N N . ARG B 1 63 ? -7.07 7.023 2.625 1 94 63 ARG B N 1
ATOM 1766 C CA . ARG B 1 63 ? -7.129 8.164 1.721 1 94 63 ARG B CA 1
ATOM 1767 C C . ARG B 1 63 ? -8.023 9.266 2.287 1 94 63 ARG B C 1
ATOM 1769 O O . ARG B 1 63 ? -7.602 10.414 2.406 1 94 63 ARG B O 1
ATOM 1776 N N . LYS B 1 64 ? -9.219 8.914 2.646 1 91.44 64 LYS B N 1
ATOM 1777 C CA . LYS B 1 64 ? -10.18 9.875 3.176 1 91.44 64 LYS B CA 1
ATOM 1778 C C . LYS B 1 64 ? -9.68 10.5 4.473 1 91.44 64 LYS B C 1
ATOM 1780 O O . LYS B 1 64 ? -9.812 11.711 4.676 1 91.44 64 LYS B O 1
ATOM 1785 N N . ALA B 1 65 ? -9.133 9.656 5.297 1 89.62 65 ALA B N 1
ATOM 1786 C CA . ALA B 1 65 ? -8.617 10.141 6.574 1 89.62 65 ALA B CA 1
ATOM 1787 C C . ALA B 1 65 ? -7.496 11.148 6.371 1 89.62 65 ALA B C 1
ATOM 1789 O O . ALA B 1 65 ? -7.414 12.156 7.082 1 89.62 65 ALA B O 1
ATOM 1790 N N . LEU B 1 66 ? -6.621 10.852 5.48 1 90.06 66 LEU B N 1
ATOM 1791 C CA . LEU B 1 66 ? -5.488 11.734 5.211 1 90.06 66 LEU B CA 1
ATOM 1792 C C . LEU B 1 66 ? -5.965 13.094 4.711 1 90.06 66 LEU B C 1
ATOM 1794 O O . LEU B 1 66 ? -5.523 14.133 5.207 1 90.06 66 LEU B O 1
ATOM 1798 N N . PHE B 1 67 ? -6.84 13.109 3.779 1 86.25 67 PHE B N 1
ATOM 1799 C CA . PHE B 1 67 ? -7.289 14.367 3.197 1 86.25 67 PHE B CA 1
ATOM 1800 C C . PHE B 1 67 ? -8.164 15.141 4.176 1 86.25 67 PHE B C 1
ATOM 1802 O O . PHE B 1 67 ? -8.156 16.375 4.188 1 86.25 67 PHE B O 1
ATOM 1809 N N . GLU B 1 68 ? -8.93 14.445 5.031 1 84.75 68 GLU B N 1
ATOM 1810 C CA . GLU B 1 68 ? -9.68 15.102 6.102 1 84.75 68 GLU B CA 1
ATOM 1811 C C . GLU B 1 68 ? -8.734 15.789 7.082 1 84.75 68 GLU B C 1
ATOM 1813 O O . GLU B 1 68 ? -9 16.906 7.523 1 84.75 68 GLU B O 1
ATOM 1818 N N . ALA B 1 69 ? -7.695 15.125 7.438 1 82.44 69 ALA B N 1
ATOM 1819 C CA . ALA B 1 69 ? -6.719 15.672 8.375 1 82.44 69 ALA B CA 1
ATOM 1820 C C . ALA B 1 69 ? -6.031 16.906 7.785 1 82.44 69 ALA B C 1
ATOM 1822 O O . ALA B 1 69 ? -5.727 17.859 8.508 1 82.44 69 ALA B O 1
ATOM 1823 N N . ARG B 1 70 ? -5.801 16.891 6.578 1 80.62 70 ARG B N 1
ATOM 1824 C CA . ARG B 1 70 ? -5.121 18 5.922 1 80.62 70 ARG B CA 1
ATOM 1825 C C . ARG B 1 70 ? -6.047 19.203 5.777 1 80.62 70 ARG B C 1
ATOM 1827 O O . ARG B 1 70 ? -5.605 20.344 5.879 1 80.62 70 ARG B O 1
ATOM 1834 N N .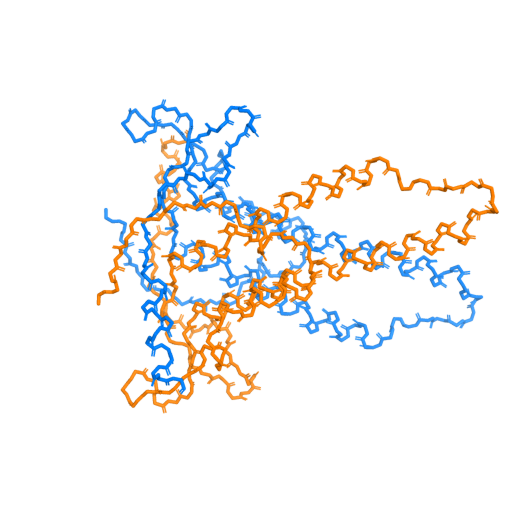 LEU B 1 71 ? -7.258 18.969 5.398 1 73.12 71 LEU B N 1
ATOM 1835 C CA . LEU B 1 71 ? -8.227 20.062 5.309 1 73.12 71 LEU B CA 1
ATOM 1836 C C . LEU B 1 71 ? -8.43 20.719 6.668 1 73.12 71 LEU B C 1
ATOM 1838 O O . LEU B 1 71 ? -8.562 21.938 6.758 1 73.12 71 LEU B O 1
ATOM 1842 N N . GLY B 1 72 ? -8.539 19.875 7.613 1 63.94 72 GLY B N 1
ATOM 1843 C CA . GLY B 1 72 ? -8.648 20.438 8.945 1 63.94 72 GLY B CA 1
ATOM 1844 C C . GLY B 1 72 ? -7.473 21.312 9.328 1 63.94 72 GLY B C 1
ATOM 1845 O O . GLY B 1 72 ? -7.645 22.359 9.961 1 63.94 72 GLY B O 1
ATOM 1846 N N . THR B 1 73 ? -6.375 20.938 8.922 1 58.66 73 THR B N 1
ATOM 1847 C CA . THR B 1 73 ? -5.172 21.703 9.211 1 58.66 73 THR B CA 1
ATOM 1848 C C . THR B 1 73 ? -5.191 23.031 8.445 1 58.66 73 THR B C 1
ATOM 1850 O O . THR B 1 73 ? -4.824 24.078 9 1 58.66 73 THR B O 1
ATOM 1853 N N . MET B 1 74 ? -5.629 22.906 7.207 1 58.19 74 MET B N 1
ATOM 1854 C CA . MET B 1 74 ? -5.684 24.109 6.375 1 58.19 74 MET B CA 1
ATOM 1855 C C . MET B 1 74 ? -6.699 25.109 6.926 1 58.19 74 MET B C 1
ATOM 1857 O O . MET B 1 74 ? -6.445 26.312 6.938 1 58.19 74 MET B O 1
ATOM 1861 N N . GLU B 1 75 ? -7.828 24.625 7.262 1 58.59 75 GLU B N 1
ATOM 1862 C CA . GLU B 1 75 ? -8.867 25.484 7.82 1 58.59 75 GLU B CA 1
ATOM 1863 C C . GLU B 1 75 ? -8.406 26.141 9.117 1 58.59 75 GLU B C 1
ATOM 1865 O O . GLU B 1 75 ? -8.672 27.312 9.359 1 58.59 75 GLU B O 1
ATOM 1870 N N . HIS B 1 76 ? -7.703 25.438 9.883 1 53.28 76 HIS B N 1
ATOM 1871 C CA . HIS B 1 76 ? -7.215 25.953 11.148 1 53.28 76 HIS B CA 1
ATOM 1872 C C . HIS B 1 76 ? -6.129 27.016 10.938 1 53.28 76 HIS B C 1
ATOM 1874 O O . HIS B 1 76 ? -6.109 28.031 11.625 1 53.28 76 HIS B O 1
ATOM 1880 N N . ARG B 1 77 ? -5.328 26.75 10.016 1 54.47 77 ARG B N 1
ATOM 1881 C CA . ARG B 1 77 ? -4.293 27.734 9.703 1 54.47 77 ARG B CA 1
ATOM 1882 C C . ARG B 1 77 ? -4.906 29.016 9.172 1 54.47 77 ARG B C 1
ATOM 1884 O O . ARG B 1 77 ? -4.434 30.109 9.492 1 54.47 77 ARG B O 1
ATOM 1891 N N . ARG B 1 78 ? -5.902 28.891 8.422 1 56.06 78 ARG B N 1
ATOM 1892 C CA . ARG B 1 78 ? -6.602 30.062 7.895 1 56.06 78 ARG B CA 1
ATOM 1893 C C . ARG B 1 78 ? -7.258 30.859 9.016 1 56.06 78 ARG B C 1
ATOM 1895 O O . ARG B 1 78 ? -7.219 32.094 9.008 1 56.06 78 ARG B O 1
ATOM 1902 N N . HIS B 1 79 ? -7.781 30.203 9.922 1 54.03 79 HIS B N 1
ATOM 1903 C CA . HIS B 1 79 ? -8.445 30.859 11.047 1 54.03 79 HIS B CA 1
ATOM 1904 C C . HIS B 1 79 ? -7.434 31.578 11.938 1 54.03 79 HIS B C 1
ATOM 1906 O O . HIS B 1 79 ? -7.699 32.688 12.422 1 54.03 79 HIS B O 1
ATOM 1912 N N . GLU B 1 80 ? -6.363 30.984 12.203 1 53.12 80 GLU B N 1
ATOM 1913 C CA . GLU B 1 80 ? -5.328 31.594 13.039 1 53.12 80 GLU B CA 1
ATOM 1914 C C . GLU B 1 80 ? -4.75 32.844 12.375 1 53.12 80 GLU B C 1
ATOM 1916 O O . GLU B 1 80 ? -4.504 33.844 13.039 1 53.12 80 GLU B O 1
ATOM 1921 N N . LYS B 1 81 ? -4.52 32.719 11.125 1 55.16 81 LYS B N 1
ATOM 1922 C CA . LYS B 1 81 ? -4.004 33.875 10.398 1 55.16 81 LYS B CA 1
ATOM 1923 C C . LYS B 1 81 ? -5.004 35.031 10.422 1 55.16 81 LYS B C 1
ATOM 1925 O O . LYS B 1 81 ? -4.613 36.188 10.5 1 55.16 81 LYS B O 1
ATOM 1930 N N . ASN B 1 82 ? -6.207 34.625 10.273 1 55.09 82 ASN B N 1
ATOM 1931 C CA . ASN B 1 82 ? -7.234 35.688 10.336 1 55.09 82 ASN B CA 1
ATOM 1932 C C . ASN B 1 82 ? -7.301 36.312 11.719 1 55.09 82 ASN B C 1
ATOM 1934 O O . ASN B 1 82 ? -7.637 37.5 11.844 1 55.09 82 ASN B O 1
ATOM 1938 N N . THR B 1 83 ? -6.965 35.531 12.797 1 51.53 83 THR B N 1
ATOM 1939 C CA . THR B 1 83 ? -7.074 36.062 14.148 1 51.53 83 THR B CA 1
ATOM 1940 C C . THR B 1 83 ? -5.828 36.875 14.516 1 51.53 83 THR B C 1
ATOM 1942 O O . THR B 1 83 ? -5.852 37.688 15.445 1 51.53 83 THR B O 1
ATOM 1945 N N . THR B 1 84 ? -4.719 36.375 14.078 1 46.5 84 THR B N 1
ATOM 1946 C CA . THR B 1 84 ? -3.516 37.062 14.492 1 46.5 84 THR B CA 1
ATOM 1947 C C . THR B 1 84 ? -3.266 38.281 13.602 1 46.5 84 THR B C 1
ATOM 1949 O O . THR B 1 84 ? -2.518 39.188 13.977 1 46.5 84 THR B O 1
ATOM 1952 N N . TYR B 1 85 ? -3.332 38.188 12.289 1 45.16 85 TYR B N 1
ATOM 1953 C CA . TYR B 1 85 ? -2.93 39.312 11.461 1 45.16 85 TYR B CA 1
ATOM 1954 C C . TYR B 1 85 ? -4.062 40.312 11.336 1 45.16 85 TYR B C 1
ATOM 1956 O O . TYR B 1 85 ? -5.227 39.938 11.195 1 45.16 85 TYR B O 1
ATOM 1964 N N . SER B 1 86 ? -3.934 41.594 11.859 1 40.25 86 SER B N 1
ATOM 1965 C CA . SER B 1 86 ? -4.652 42.812 11.484 1 40.25 86 SER B CA 1
ATOM 1966 C C . SER B 1 86 ? -4.969 42.812 9.992 1 40.25 86 SER B C 1
ATOM 1968 O O . SER B 1 86 ? -4.305 42.156 9.203 1 40.25 86 SER B O 1
ATOM 1970 N N . SER B 1 87 ? -6.086 43.719 9.32 1 40.31 87 SER B N 1
ATOM 1971 C CA . SER B 1 87 ? -6.648 43.969 7.996 1 40.31 87 SER B CA 1
ATOM 1972 C C . SER B 1 87 ? -5.594 43.812 6.91 1 40.31 87 SER B C 1
ATOM 1974 O O . SER B 1 87 ? -5.922 43.719 5.723 1 40.31 87 SER B O 1
ATOM 1976 N N . GLU B 1 88 ? -4.336 44.219 7.043 1 39.78 88 GLU B N 1
ATOM 1977 C CA . GLU B 1 88 ? -3.467 44.562 5.918 1 39.78 88 GLU B CA 1
ATOM 1978 C C . GLU B 1 88 ? -2.625 43.375 5.496 1 39.78 88 GLU B C 1
ATOM 1980 O O . GLU B 1 88 ? -1.953 43.406 4.461 1 39.78 88 GLU B O 1
ATOM 1985 N N . GLU B 1 89 ? -2.127 42.469 6.363 1 39.94 89 GLU B N 1
ATOM 1986 C CA . GLU B 1 89 ? -1.071 41.594 5.863 1 39.94 89 GLU B CA 1
ATOM 1987 C C . GLU B 1 89 ? -1.632 40.219 5.445 1 39.94 89 GLU B C 1
ATOM 1989 O O . GLU B 1 89 ? -2.148 39.469 6.281 1 39.94 89 GLU B O 1
ATOM 1994 N N . LYS B 1 90 ? -2.131 40.094 4.262 1 39.34 90 LYS B N 1
ATOM 1995 C CA . LYS B 1 90 ? -2.451 38.875 3.525 1 39.34 90 LYS B CA 1
ATOM 1996 C C . LYS B 1 90 ? -1.415 37.781 3.787 1 39.34 90 LYS B C 1
ATOM 1998 O O . LYS B 1 90 ? -0.282 37.875 3.309 1 39.34 90 LYS B O 1
ATOM 2003 N N . ILE B 1 91 ? -1.382 37.188 4.809 1 38.41 91 ILE B N 1
ATOM 2004 C CA . ILE B 1 91 ? -0.446 36.094 5.07 1 38.41 91 ILE B CA 1
ATOM 2005 C C . ILE B 1 91 ? -0.563 35.062 3.969 1 38.41 91 ILE B C 1
ATOM 2007 O O . ILE B 1 91 ? -1.59 34.375 3.852 1 38.41 91 ILE B O 1
ATOM 2011 N N . TYR B 1 92 ? 0.052 35.156 2.889 1 34.66 92 TYR B N 1
ATOM 2012 C CA . TYR B 1 92 ? 0.337 34.219 1.813 1 34.66 92 TYR B CA 1
ATOM 2013 C C . TYR B 1 92 ? 0.763 32.875 2.373 1 34.66 92 TYR B C 1
ATOM 2015 O O . TYR B 1 92 ? 1.528 32.781 3.338 1 34.66 92 TYR B O 1
ATOM 2023 N N . ALA B 1 93 ? -0.129 32.031 2.48 1 40.75 93 ALA B N 1
ATOM 2024 C CA . ALA B 1 93 ? 0.392 30.672 2.631 1 40.75 93 ALA B CA 1
ATOM 2025 C C . ALA B 1 93 ? 1.854 30.594 2.199 1 40.75 93 ALA B C 1
ATOM 2027 O O . ALA B 1 93 ? 2.195 30.969 1.074 1 40.75 93 ALA B O 1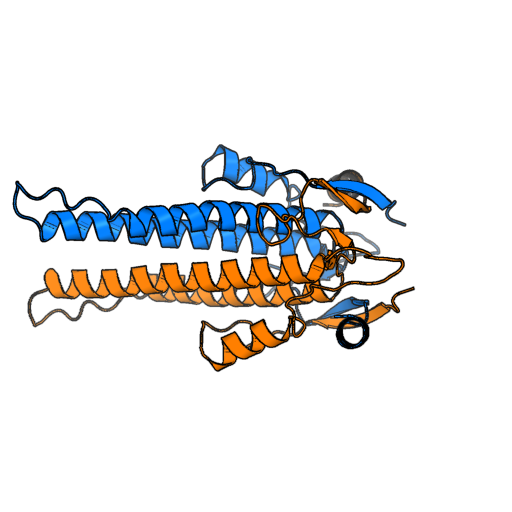
ATOM 2028 N N . SER B 1 94 ? 2.811 30.406 3.035 1 42.19 94 SER B N 1
ATOM 2029 C CA . SER B 1 94 ? 4.188 30.453 2.555 1 42.19 94 SER B CA 1
ATOM 2030 C C . SER B 1 94 ? 4.414 29.453 1.436 1 42.19 94 SER B C 1
ATOM 2032 O O . SER B 1 94 ? 3.723 28.438 1.358 1 42.19 94 SER B O 1
ATOM 2034 N N . GLU B 1 95 ? 5.051 29.797 0.33 1 41.56 95 GLU B N 1
ATOM 2035 C CA . GLU B 1 95 ? 5.539 29 -0.79 1 41.56 95 GLU B CA 1
ATOM 2036 C C . GLU B 1 95 ? 5.984 27.609 -0.329 1 41.56 95 GLU B C 1
ATOM 2038 O O . GLU B 1 95 ? 5.832 26.641 -1.059 1 41.56 95 GLU B O 1
ATOM 2043 N N . ALA B 1 96 ? 6.527 27.641 0.895 1 44.19 96 ALA B N 1
ATOM 2044 C CA . ALA B 1 96 ? 7.055 26.375 1.414 1 44.19 96 ALA B CA 1
ATOM 2045 C C . ALA B 1 96 ? 5.922 25.422 1.792 1 44.19 96 ALA B C 1
ATOM 2047 O O . ALA B 1 96 ? 6.008 24.219 1.543 1 44.19 96 ALA B O 1
ATOM 2048 N N . GLU B 1 97 ? 4.891 25.938 2.295 1 46.38 97 GLU B N 1
ATOM 2049 C CA . GLU B 1 97 ? 3.744 25.094 2.633 1 46.38 97 GLU B CA 1
ATOM 2050 C C . GLU B 1 97 ? 3.092 24.531 1.378 1 46.38 97 GLU B C 1
ATOM 2052 O O . GLU B 1 97 ? 2.699 23.359 1.354 1 46.38 97 GLU B O 1
ATOM 2057 N N . GLU B 1 98 ? 3 25.359 0.443 1 45.28 98 GLU B N 1
ATOM 2058 C CA . GLU B 1 98 ? 2.447 24.938 -0.841 1 45.28 98 GLU B CA 1
ATOM 2059 C C . GLU B 1 98 ? 3.33 23.891 -1.505 1 45.28 98 GLU B C 1
ATOM 2061 O O . GLU B 1 98 ? 2.826 22.938 -2.115 1 45.28 98 GLU B O 1
ATOM 2066 N N . LEU B 1 99 ? 4.582 24.25 -1.604 1 43.59 99 LEU B N 1
ATOM 2067 C CA . LEU B 1 99 ? 5.539 23.328 -2.219 1 43.59 99 LEU B CA 1
ATOM 2068 C C . LEU B 1 99 ? 5.539 21.984 -1.508 1 43.59 99 LEU B C 1
ATOM 2070 O O . LEU B 1 99 ? 5.621 20.938 -2.154 1 43.59 99 LEU B O 1
ATOM 2074 N N . ASN B 1 100 ? 5.5 22.094 -0.191 1 45.72 100 ASN B N 1
ATOM 2075 C CA . ASN B 1 100 ? 5.473 20.859 0.57 1 45.72 100 ASN B CA 1
ATOM 2076 C C . ASN B 1 100 ? 4.172 20.094 0.349 1 45.72 100 ASN B C 1
ATOM 2078 O O . ASN B 1 100 ? 4.18 18.859 0.231 1 45.72 100 ASN B O 1
ATOM 2082 N N . ALA B 1 101 ? 3.131 20.938 0.281 1 46.75 101 ALA B N 1
ATOM 2083 C CA . ALA B 1 101 ? 1.839 20.312 0.004 1 46.75 101 ALA B CA 1
ATOM 2084 C C . ALA B 1 101 ? 1.824 19.672 -1.38 1 46.75 101 ALA B C 1
ATOM 2086 O O . ALA B 1 101 ? 1.269 18.594 -1.562 1 46.75 101 ALA B O 1
ATOM 2087 N N . SER B 1 102 ? 2.342 20.484 -2.311 1 46.88 102 SER B N 1
ATOM 2088 C CA . SER B 1 102 ? 2.367 20 -3.689 1 46.88 102 SER B CA 1
ATOM 2089 C C . SER B 1 102 ? 3.195 18.734 -3.82 1 46.88 102 SER B C 1
ATOM 2091 O O . SER B 1 102 ? 2.785 17.781 -4.492 1 46.88 102 SER B O 1
ATOM 2093 N N . HIS B 1 103 ? 4.473 18.953 -3.449 1 51.03 103 HIS B N 1
ATOM 2094 C CA . HIS B 1 103 ? 5.352 17.781 -3.486 1 51.03 103 HIS B CA 1
ATOM 2095 C C . HIS B 1 103 ? 4.676 16.562 -2.865 1 51.03 103 HIS B C 1
ATOM 2097 O O . HIS B 1 103 ? 4.77 15.461 -3.402 1 51.03 103 HIS B O 1
ATOM 2103 N N . ASP B 1 104 ? 3.9 17.016 -1.87 1 53.44 104 ASP B N 1
ATOM 2104 C CA . ASP B 1 104 ? 3.311 15.977 -1.037 1 53.44 104 ASP B CA 1
ATOM 2105 C C . ASP B 1 104 ? 2.119 15.328 -1.733 1 53.44 104 ASP B C 1
ATOM 2107 O O . ASP B 1 104 ? 1.996 14.102 -1.748 1 53.44 104 ASP B O 1
ATOM 2111 N N . MET B 1 105 ? 1.34 16.266 -2.359 1 55.84 105 MET B N 1
ATOM 2112 C CA . MET B 1 105 ? 0.142 15.695 -2.961 1 55.84 105 MET B CA 1
ATOM 2113 C C . MET B 1 105 ? 0.499 14.852 -4.18 1 55.84 105 MET B C 1
ATOM 2115 O O . MET B 1 105 ? -0.068 13.773 -4.383 1 55.84 105 MET B O 1
ATOM 2119 N N . ASP B 1 106 ? 1.467 15.32 -4.875 1 66 106 ASP B N 1
ATOM 2120 C CA . ASP B 1 106 ? 1.863 14.531 -6.035 1 66 106 ASP B CA 1
ATOM 2121 C C . ASP B 1 106 ? 2.414 13.172 -5.609 1 66 106 ASP B C 1
ATOM 2123 O O . ASP B 1 106 ? 2.141 12.156 -6.254 1 66 106 ASP B O 1
ATOM 2127 N N . HIS B 1 107 ? 2.902 13.266 -4.488 1 78.44 107 HIS B N 1
ATOM 2128 C CA . HIS B 1 107 ? 3.447 12 -4.02 1 78.44 107 HIS B CA 1
ATOM 2129 C C . HIS B 1 107 ? 2.373 11.148 -3.346 1 78.44 107 HIS B C 1
ATOM 2131 O O . HIS B 1 107 ? 2.26 9.953 -3.615 1 78.44 107 HIS B O 1
ATOM 2137 N N . LEU B 1 108 ? 1.44 11.828 -2.734 1 90.5 108 LEU B N 1
ATOM 2138 C CA . LEU B 1 108 ? 0.438 11.047 -2.018 1 90.5 108 LEU B CA 1
ATOM 2139 C C . LEU B 1 108 ? -0.548 10.406 -2.988 1 90.5 108 LEU B C 1
ATOM 2141 O O . LEU B 1 108 ? -0.897 9.234 -2.84 1 90.5 108 LEU B O 1
ATOM 2145 N N . GLY B 1 109 ? -0.989 11.242 -3.986 1 92.88 109 GLY B N 1
ATOM 2146 C CA . GLY B 1 109 ? -1.855 10.695 -5.02 1 92.88 109 GLY B CA 1
ATOM 2147 C C . GLY B 1 109 ? -1.225 9.539 -5.777 1 92.88 109 GLY B C 1
ATOM 2148 O O . GLY B 1 109 ? -1.896 8.555 -6.09 1 92.88 109 GLY B O 1
ATOM 2149 N N . HIS B 1 110 ? 0.062 9.688 -6.082 1 93.69 110 HIS B N 1
ATOM 2150 C CA . HIS B 1 110 ? 0.84 8.625 -6.715 1 93.69 110 HIS B CA 1
ATOM 2151 C C . HIS B 1 110 ? 0.786 7.34 -5.895 1 93.69 110 HIS B C 1
ATOM 2153 O O . HIS B 1 110 ? 0.562 6.258 -6.445 1 93.69 110 HIS B O 1
ATOM 2159 N N . CYS B 1 111 ? 0.99 7.512 -4.609 1 96.19 111 CYS B N 1
ATOM 2160 C CA . CYS B 1 111 ? 1.045 6.355 -3.719 1 96.19 111 CYS B CA 1
ATOM 2161 C C . CYS B 1 111 ? -0.311 5.664 -3.641 1 96.19 111 CYS B C 1
ATOM 2163 O O . CYS B 1 111 ? -0.392 4.438 -3.719 1 96.19 111 CYS B O 1
ATOM 2165 N N . PHE B 1 112 ? -1.354 6.422 -3.496 1 97.19 112 PHE B N 1
ATOM 2166 C CA . PHE B 1 112 ? -2.682 5.82 -3.416 1 97.19 112 PHE B CA 1
ATOM 2167 C C . PHE B 1 112 ? -3.027 5.098 -4.711 1 97.19 112 PHE B C 1
ATOM 2169 O O . PHE B 1 112 ? -3.551 3.98 -4.688 1 97.19 112 PHE B O 1
ATOM 2176 N N . ASP B 1 113 ? -2.779 5.746 -5.836 1 97.38 113 ASP B N 1
ATOM 2177 C CA . ASP B 1 113 ? -3.092 5.152 -7.133 1 97.38 113 ASP B CA 1
ATOM 2178 C C . ASP B 1 113 ? -2.25 3.904 -7.383 1 97.38 113 ASP B C 1
ATOM 2180 O O . ASP B 1 113 ? -2.758 2.898 -7.887 1 97.38 113 ASP B O 1
ATOM 2184 N N . LEU B 1 114 ? -0.994 3.959 -7.09 1 97.06 114 LEU B N 1
ATOM 2185 C CA . LEU B 1 114 ? -0.115 2.812 -7.297 1 97.06 114 LEU B CA 1
ATOM 2186 C C . LEU B 1 114 ? -0.549 1.634 -6.43 1 97.06 114 LEU B C 1
ATOM 2188 O O . LEU B 1 114 ? -0.626 0.501 -6.91 1 97.06 114 LEU B O 1
ATOM 2192 N N . LEU B 1 115 ? -0.862 1.896 -5.113 1 98.19 115 LEU B N 1
ATOM 2193 C CA . LEU B 1 115 ? -1.229 0.835 -4.18 1 98.19 115 LEU B CA 1
ATOM 2194 C C . LEU B 1 115 ? -2.557 0.198 -4.574 1 98.19 115 LEU B C 1
ATOM 2196 O O . LEU B 1 115 ? -2.717 -1.021 -4.48 1 98.19 115 LEU B O 1
ATOM 2200 N N . ARG B 1 116 ? -3.551 1.002 -5.008 1 98.25 116 ARG B N 1
ATOM 2201 C CA . ARG B 1 116 ? -4.809 0.394 -5.422 1 98.25 116 ARG B CA 1
ATOM 2202 C C . ARG B 1 116 ? -4.609 -0.506 -6.637 1 98.25 116 ARG B C 1
ATOM 2204 O O . ARG B 1 116 ? -5.211 -1.578 -6.727 1 98.25 116 ARG B O 1
ATOM 2211 N N . GLN B 1 117 ? -3.729 -0.079 -7.594 1 97.69 117 GLN B N 1
ATOM 2212 C CA . GLN B 1 117 ? -3.479 -0.875 -8.789 1 97.69 117 GLN B CA 1
ATOM 2213 C C . GLN B 1 117 ? -2.783 -2.188 -8.445 1 97.69 117 GLN B C 1
ATOM 2215 O O . GLN B 1 117 ? -3.123 -3.24 -8.984 1 97.69 117 GLN B O 1
ATOM 2220 N N . VAL B 1 118 ? -1.842 -2.127 -7.527 1 97.56 118 VAL B N 1
ATOM 2221 C CA . VAL B 1 118 ? -1.122 -3.354 -7.199 1 97.56 118 VAL B CA 1
ATOM 2222 C C . VAL B 1 118 ? -2.043 -4.309 -6.441 1 97.56 118 VAL B C 1
ATOM 2224 O O . VAL B 1 118 ? -1.977 -5.523 -6.629 1 97.56 118 VAL B O 1
ATOM 2227 N N . ILE B 1 119 ? -2.896 -3.812 -5.52 1 97.81 119 ILE B N 1
ATOM 2228 C CA . ILE B 1 119 ? -3.842 -4.633 -4.77 1 97.81 119 ILE B CA 1
ATOM 2229 C C . ILE B 1 119 ? -4.812 -5.312 -5.734 1 97.81 119 ILE B C 1
ATOM 2231 O O . ILE B 1 119 ? -5.152 -6.484 -5.562 1 97.81 119 ILE B O 1
ATOM 2235 N N . MET B 1 120 ? -5.238 -4.594 -6.793 1 97.06 120 MET B N 1
ATOM 2236 C CA . MET B 1 120 ? -6.129 -5.133 -7.816 1 97.06 120 MET B CA 1
ATOM 2237 C C . MET B 1 120 ? -5.398 -6.137 -8.703 1 97.06 120 MET B C 1
ATOM 2239 O O . MET B 1 120 ? -5.992 -7.113 -9.164 1 97.06 120 MET B O 1
ATOM 2243 N N . CYS B 1 121 ? -4.133 -5.898 -8.961 1 97.06 121 CYS B N 1
ATOM 2244 C CA . CYS B 1 121 ? -3.318 -6.727 -9.844 1 97.06 121 CYS B CA 1
ATOM 2245 C C . CYS B 1 121 ? -3.025 -8.078 -9.203 1 97.06 121 CYS B C 1
ATOM 2247 O O . CYS B 1 121 ? -3.012 -9.102 -9.891 1 97.06 121 CYS B O 1
ATOM 2249 N N . ARG B 1 122 ? -2.773 -8.078 -7.906 1 95 122 ARG B N 1
ATOM 2250 C CA . ARG B 1 122 ? -2.449 -9.289 -7.156 1 95 122 ARG B CA 1
ATOM 2251 C C . ARG B 1 122 ? -3.344 -9.43 -5.93 1 95 122 ARG B C 1
ATOM 2253 O O . ARG B 1 122 ? -2.859 -9.422 -4.797 1 95 122 ARG B O 1
ATOM 2260 N N . PRO B 1 123 ? -4.621 -9.648 -6.219 1 96.06 123 PRO B N 1
ATOM 2261 C CA . PRO B 1 123 ? -5.59 -9.648 -5.121 1 96.06 123 PRO B CA 1
ATOM 2262 C C . PRO B 1 123 ? -5.426 -10.844 -4.188 1 96.06 123 PRO B C 1
ATOM 2264 O O . PRO B 1 123 ? -5.125 -11.945 -4.645 1 96.06 123 PRO B O 1
ATOM 2267 N N . ASP B 1 124 ? -5.496 -10.625 -2.904 1 96 124 ASP B N 1
ATOM 2268 C CA . ASP B 1 124 ? -5.656 -11.695 -1.921 1 96 124 ASP B CA 1
ATOM 2269 C C . ASP B 1 124 ? -7.07 -12.273 -1.965 1 96 124 ASP B C 1
ATOM 2271 O O . ASP B 1 124 ? -8.031 -11.617 -1.554 1 96 124 ASP B O 1
ATOM 2275 N N . LEU B 1 125 ? -7.234 -13.477 -2.383 1 94.81 125 LEU B N 1
ATOM 2276 C CA . LEU B 1 125 ? -8.547 -14.07 -2.6 1 94.81 125 LEU B CA 1
ATOM 2277 C C . LEU B 1 125 ? -8.984 -14.891 -1.391 1 94.81 125 LEU B C 1
ATOM 2279 O O . LEU B 1 125 ? -9.953 -15.648 -1.465 1 94.81 125 LEU B O 1
ATOM 2283 N N . THR B 1 126 ? -8.25 -14.742 -0.308 1 95.62 126 THR B N 1
ATOM 2284 C CA . THR B 1 126 ? -8.617 -15.422 0.932 1 95.62 126 THR B CA 1
ATOM 2285 C C . THR B 1 126 ? -10.031 -15.047 1.355 1 95.62 126 THR B C 1
ATOM 2287 O O . THR B 1 126 ? -10.43 -13.883 1.255 1 95.62 126 THR B O 1
ATOM 2290 N N . ILE B 1 127 ? -10.789 -16.031 1.764 1 94.94 127 ILE B N 1
ATOM 2291 C CA . ILE B 1 127 ? -12.141 -15.797 2.273 1 94.94 127 ILE B CA 1
ATOM 2292 C C . ILE B 1 127 ? -12.078 -15.508 3.771 1 94.94 127 ILE B C 1
ATOM 2294 O O . ILE B 1 127 ? -11.617 -16.344 4.555 1 94.94 127 ILE B O 1
ATOM 2298 N N . GLU B 1 128 ? -12.469 -14.32 4.18 1 95.06 128 GLU B N 1
ATOM 2299 C CA . GLU B 1 128 ? -12.578 -13.922 5.578 1 95.06 128 GLU B CA 1
ATOM 2300 C C . GLU B 1 128 ? -14 -14.086 6.09 1 95.06 128 GLU B C 1
ATOM 2302 O O . GLU B 1 128 ? -14.922 -13.43 5.598 1 95.06 128 GLU B O 1
ATOM 2307 N N . VAL B 1 129 ? -14.141 -14.875 7.09 1 93.75 129 VAL B N 1
ATOM 2308 C CA . VAL B 1 129 ? -15.469 -15.078 7.66 1 93.75 129 VAL B CA 1
ATOM 2309 C C . VAL B 1 129 ? -15.867 -13.852 8.477 1 93.75 129 VAL B C 1
ATOM 2311 O O . VAL B 1 129 ? -15.086 -13.344 9.281 1 93.75 129 VAL B O 1
ATOM 2314 N N . ALA B 1 130 ? -17.047 -13.43 8.164 1 92.25 130 ALA B N 1
ATOM 2315 C CA . ALA B 1 130 ? -17.547 -12.25 8.883 1 92.25 130 ALA B CA 1
ATOM 2316 C C . ALA B 1 130 ? -17.656 -12.523 10.375 1 92.25 130 ALA B C 1
ATOM 2318 O O . ALA B 1 130 ? -18.031 -13.625 10.789 1 92.25 130 ALA B O 1
ATOM 2319 N N . ASN B 1 131 ? -17.219 -11.555 11.062 1 84.25 131 ASN B N 1
ATOM 2320 C CA . ASN B 1 131 ? -17.328 -11.57 12.523 1 84.25 131 ASN B CA 1
ATOM 2321 C C . ASN B 1 131 ? -18.562 -10.82 13 1 84.25 131 ASN B C 1
ATOM 2323 O O . ASN B 1 131 ? -18.672 -9.609 12.812 1 84.25 131 ASN B O 1
ATOM 2327 N N . VAL B 1 132 ? -19.391 -11.461 13.664 1 76.62 132 VAL B N 1
ATOM 2328 C CA . VAL B 1 132 ? -20.672 -10.914 14.086 1 76.62 132 VAL B CA 1
ATOM 2329 C C . VAL B 1 132 ? -20.453 -9.828 15.133 1 76.62 132 VAL B C 1
ATOM 2331 O O . VAL B 1 132 ? -21.219 -8.852 15.195 1 76.62 132 VAL B O 1
ATOM 2334 N N . VAL B 1 133 ? -19.469 -9.953 15.891 1 73.19 133 VAL B N 1
ATOM 2335 C CA . VAL B 1 133 ? -19.219 -9.016 16.984 1 73.19 133 VAL B CA 1
ATOM 2336 C C . VAL B 1 133 ? -18.781 -7.668 16.422 1 73.19 133 VAL B C 1
ATOM 2338 O O . VAL B 1 133 ? -19.25 -6.621 16.875 1 73.19 133 VAL B O 1
ATOM 2341 N N . VAL B 1 134 ? -17.953 -7.652 15.391 1 71.81 134 VAL B N 1
ATOM 2342 C CA . VAL B 1 134 ? -17.422 -6.41 14.852 1 71.81 134 VAL B CA 1
ATOM 2343 C C . VAL B 1 134 ? -18.219 -5.992 13.625 1 71.81 134 VAL B C 1
ATOM 2345 O O . VAL B 1 134 ? -18 -4.914 13.07 1 71.81 134 VAL B O 1
ATOM 2348 N N . ASP B 1 135 ? -19.25 -6.824 13.258 1 76.5 135 ASP B N 1
ATOM 2349 C CA . ASP B 1 135 ? -20.062 -6.574 12.07 1 76.5 135 ASP B CA 1
ATOM 2350 C C . ASP B 1 135 ? -19.172 -6.324 10.844 1 76.5 135 ASP B C 1
ATOM 2352 O O . ASP B 1 135 ? -19.312 -5.293 10.18 1 76.5 135 ASP B O 1
ATOM 2356 N N . GLY B 1 136 ? -18.328 -7.203 10.602 1 88.56 136 GLY B N 1
ATOM 2357 C CA . GLY B 1 136 ? -17.391 -7.102 9.5 1 88.56 136 GLY B CA 1
ATOM 2358 C C . GLY B 1 136 ? -16.266 -8.133 9.578 1 88.56 136 GLY B C 1
ATOM 2359 O O . GLY B 1 136 ? -16.5 -9.258 10.008 1 88.56 136 GLY B O 1
ATOM 2360 N N . VAL B 1 137 ? -15.172 -7.812 8.875 1 87.5 137 VAL B N 1
ATOM 2361 C CA . VAL B 1 137 ? -14 -8.688 8.875 1 87.5 137 VAL B CA 1
ATOM 2362 C C . VAL B 1 137 ? -12.789 -7.926 9.406 1 87.5 137 VAL B C 1
ATOM 2364 O O . VAL B 1 137 ? -12.727 -6.695 9.312 1 87.5 137 VAL B O 1
ATOM 2367 N N . THR B 1 138 ? -11.891 -8.617 10.031 1 84.38 138 THR B N 1
ATOM 2368 C CA . THR B 1 138 ? -10.695 -7.984 10.586 1 84.38 138 THR B CA 1
ATOM 2369 C C . THR B 1 138 ? -9.484 -8.234 9.695 1 84.38 138 THR B C 1
ATOM 2371 O O . THR B 1 138 ? -8.547 -7.438 9.672 1 84.38 138 THR B O 1
ATOM 2374 N N . GLY B 1 139 ? -9.562 -9.344 8.945 1 88.62 139 GLY B N 1
ATOM 2375 C CA . GLY B 1 139 ? -8.414 -9.727 8.148 1 88.62 139 GLY B CA 1
ATOM 2376 C C . GLY B 1 139 ? -7.355 -10.461 8.938 1 88.62 139 GLY B C 1
ATOM 2377 O O . GLY B 1 139 ? -6.434 -11.047 8.359 1 88.62 139 GLY B O 1
ATOM 2378 N N . PHE B 1 140 ? -7.492 -10.484 10.273 1 90.75 140 PHE B N 1
ATOM 2379 C CA . PHE B 1 140 ? -6.551 -11.172 11.148 1 90.75 140 PHE B CA 1
ATOM 2380 C C . PHE B 1 140 ? -7.082 -12.539 11.555 1 90.75 140 PHE B C 1
ATOM 2382 O O . PHE B 1 140 ? -8.266 -12.828 11.367 1 90.75 140 PHE B O 1
ATOM 2389 N N . ASP B 1 141 ? -6.184 -13.406 11.906 1 92 141 ASP B N 1
ATOM 2390 C CA . ASP B 1 141 ? -6.473 -14.773 12.336 1 92 141 ASP B CA 1
ATOM 2391 C C . ASP B 1 141 ? -7.023 -15.602 11.18 1 92 141 ASP B C 1
ATOM 2393 O O . ASP B 1 141 ? -7.863 -16.484 11.383 1 92 141 ASP B O 1
ATOM 2397 N N . THR B 1 142 ? -6.711 -15.211 9.977 1 91.81 142 THR B N 1
ATOM 2398 C CA . THR B 1 142 ? -7.062 -15.906 8.75 1 91.81 142 THR B CA 1
ATOM 2399 C C . THR B 1 142 ? -5.809 -16.406 8.031 1 91.81 142 THR B C 1
ATOM 2401 O O . THR B 1 142 ? -4.801 -15.695 7.973 1 91.81 142 THR B O 1
ATOM 2404 N N . VAL B 1 143 ? -5.863 -17.609 7.523 1 92.94 143 VAL B N 1
ATOM 2405 C CA . VAL B 1 143 ? -4.715 -18.203 6.852 1 92.94 143 VAL B CA 1
ATOM 2406 C C . VAL B 1 143 ? -4.609 -17.672 5.426 1 92.94 143 VAL B C 1
ATOM 2408 O O . VAL B 1 143 ? -5.594 -17.656 4.684 1 92.94 143 VAL B O 1
ATOM 2411 N N . HIS B 1 144 ? -3.463 -17.203 5.105 1 94.69 144 HIS B N 1
ATOM 2412 C CA . HIS B 1 144 ? -3.16 -16.703 3.771 1 94.69 144 HIS B CA 1
ATOM 2413 C C . HIS B 1 144 ? -2.031 -17.5 3.125 1 94.69 144 HIS B C 1
ATOM 2415 O O . HIS B 1 144 ? -1.211 -18.094 3.824 1 94.69 144 HIS B O 1
ATOM 2421 N N . GLN B 1 145 ? -2.066 -17.578 1.822 1 92.81 145 GLN B N 1
ATOM 2422 C CA . GLN B 1 145 ? -0.944 -18.125 1.069 1 92.81 145 GLN B CA 1
ATOM 2423 C C . GLN B 1 145 ? 0.025 -17.031 0.645 1 92.81 145 GLN B C 1
ATOM 2425 O O . GLN B 1 145 ? -0.35 -16.109 -0.092 1 92.81 145 GLN B O 1
ATOM 2430 N N . CYS B 1 146 ? 1.24 -17.156 1.162 1 95.38 146 CYS B N 1
ATOM 2431 C CA . CYS B 1 146 ? 2.186 -16.062 0.996 1 95.38 146 CYS B CA 1
ATOM 2432 C C . CYS B 1 146 ? 3.508 -16.547 0.426 1 95.38 146 CYS B C 1
ATOM 2434 O O . CYS B 1 146 ? 3.885 -17.703 0.64 1 95.38 146 CYS B O 1
ATOM 2436 N N . ILE B 1 147 ? 4.133 -15.719 -0.312 1 92.38 147 ILE B N 1
ATOM 2437 C CA . ILE B 1 147 ? 5.531 -15.953 -0.656 1 92.38 147 ILE B CA 1
ATOM 2438 C C . ILE B 1 147 ? 6.395 -15.852 0.6 1 92.38 147 ILE B C 1
ATOM 2440 O O . ILE B 1 147 ? 5.953 -15.32 1.622 1 92.38 147 ILE B O 1
ATOM 2444 N N . ASP B 1 148 ? 7.57 -16.406 0.498 1 92.94 148 ASP B N 1
ATOM 2445 C CA . ASP B 1 148 ? 8.516 -16.297 1.608 1 92.94 148 ASP B CA 1
ATOM 2446 C C . ASP B 1 148 ? 9.25 -14.961 1.578 1 92.94 148 ASP B C 1
ATOM 2448 O O . ASP B 1 148 ? 10.266 -14.828 0.901 1 92.94 148 ASP B O 1
ATOM 2452 N N . TRP B 1 149 ? 8.867 -14.055 2.365 1 94.5 149 TRP B N 1
ATOM 2453 C CA . TRP B 1 149 ? 9.414 -12.703 2.424 1 94.5 149 TRP B CA 1
ATOM 2454 C C . TRP B 1 149 ? 10.898 -12.742 2.783 1 94.5 149 TRP B C 1
ATOM 2456 O O . TRP B 1 149 ? 11.695 -11.969 2.242 1 94.5 149 TRP B O 1
ATOM 2466 N N . ALA B 1 150 ? 11.258 -13.633 3.744 1 93.31 150 ALA B N 1
ATOM 2467 C CA . ALA B 1 150 ? 12.648 -13.742 4.168 1 93.31 150 ALA B CA 1
ATOM 2468 C C . ALA B 1 150 ? 13.547 -14.141 3 1 93.31 150 ALA B C 1
ATOM 2470 O O . ALA B 1 150 ? 14.688 -13.688 2.9 1 93.31 150 ALA B O 1
ATOM 2471 N N . GLU B 1 151 ? 13.062 -15.016 2.182 1 94.19 151 GLU B N 1
ATOM 2472 C CA . GLU B 1 151 ? 13.828 -15.422 1.008 1 94.19 151 GLU B CA 1
ATOM 2473 C C . GLU B 1 151 ? 14.055 -14.242 0.064 1 94.19 151 GLU B C 1
ATOM 2475 O O . GLU B 1 151 ? 15.125 -14.102 -0.523 1 94.19 151 GLU B O 1
ATOM 2480 N N . LEU B 1 152 ? 13.023 -13.422 -0.141 1 94.12 152 LEU B N 1
ATOM 2481 C CA . LEU B 1 152 ? 13.148 -12.227 -0.977 1 94.12 152 LEU B CA 1
ATOM 2482 C C . LEU B 1 152 ? 14.18 -11.266 -0.396 1 94.12 152 LEU B C 1
ATOM 2484 O O . LEU B 1 152 ? 15.031 -10.75 -1.122 1 94.12 152 LEU B O 1
ATOM 2488 N N . MET B 1 153 ? 14.133 -11.047 0.879 1 95.81 153 MET B N 1
ATOM 2489 C CA . MET B 1 153 ? 15.07 -10.141 1.541 1 95.81 153 MET B CA 1
ATOM 2490 C C . MET B 1 153 ? 16.5 -10.664 1.453 1 95.81 153 MET B C 1
ATOM 2492 O O . MET B 1 153 ? 17.438 -9.891 1.286 1 95.81 153 MET B O 1
ATOM 2496 N N . ASP B 1 154 ? 16.641 -12 1.573 1 95.19 154 ASP B N 1
ATOM 2497 C CA . ASP B 1 154 ? 17.953 -12.617 1.423 1 95.19 154 ASP B CA 1
ATOM 2498 C C . ASP B 1 154 ? 18.5 -12.422 0.009 1 95.19 154 ASP B C 1
ATOM 2500 O O . ASP B 1 154 ? 19.688 -12.148 -0.174 1 95.19 154 ASP B O 1
ATOM 2504 N N . TRP B 1 155 ? 17.672 -12.633 -0.954 1 94.69 155 TRP B N 1
ATOM 2505 C CA . TRP B 1 155 ? 18.078 -12.406 -2.34 1 94.69 155 TRP B CA 1
ATOM 2506 C C . TRP B 1 155 ? 18.516 -10.961 -2.551 1 94.69 155 TRP B C 1
ATOM 2508 O O . TRP B 1 155 ? 19.516 -10.703 -3.227 1 94.69 155 TRP B O 1
ATOM 2518 N N . MET B 1 156 ? 17.781 -10.008 -1.974 1 95.88 156 MET B N 1
ATOM 2519 C CA . MET B 1 156 ? 18.109 -8.594 -2.102 1 95.88 156 MET B CA 1
ATOM 2520 C C . MET B 1 156 ? 19.469 -8.289 -1.461 1 95.88 156 MET B C 1
ATOM 2522 O O . MET B 1 156 ? 20.266 -7.527 -2.01 1 95.88 156 MET B O 1
ATOM 2526 N N . LYS B 1 157 ? 19.688 -8.836 -0.31 1 95.12 157 LYS B N 1
ATOM 2527 C CA . LYS B 1 157 ? 20.953 -8.633 0.398 1 95.12 157 LYS B CA 1
ATOM 2528 C C . LYS B 1 157 ? 22.141 -9.047 -0.464 1 95.12 157 LYS B C 1
ATOM 2530 O O . LYS B 1 157 ? 23.203 -8.414 -0.409 1 95.12 157 LYS B O 1
ATOM 2535 N N . LYS B 1 158 ? 22 -10.031 -1.29 1 93.69 158 LYS B N 1
ATOM 2536 C CA . LYS B 1 158 ? 23.078 -10.555 -2.129 1 93.69 158 LYS B CA 1
ATOM 2537 C C . LYS B 1 158 ? 23.266 -9.703 -3.379 1 93.69 158 LYS B C 1
ATOM 2539 O O . LYS B 1 158 ? 24.344 -9.672 -3.955 1 93.69 158 LYS B O 1
ATOM 2544 N N . ASN B 1 159 ? 22.234 -8.984 -3.812 1 92.88 159 ASN B N 1
ATOM 2545 C CA . ASN B 1 159 ? 22.281 -8.391 -5.145 1 92.88 159 ASN B CA 1
ATOM 2546 C C . ASN B 1 159 ? 22.203 -6.867 -5.082 1 92.88 159 ASN B C 1
ATOM 2548 O O . ASN B 1 159 ? 22.375 -6.191 -6.098 1 92.88 159 ASN B O 1
ATOM 2552 N N . GLU B 1 160 ? 21.984 -6.27 -3.941 1 92.88 160 GLU B N 1
ATOM 2553 C CA . GLU B 1 160 ? 21.812 -4.82 -3.877 1 92.88 160 GLU B CA 1
ATOM 2554 C C . GLU B 1 160 ? 23.172 -4.117 -3.83 1 92.88 160 GLU B C 1
ATOM 2556 O O . GLU B 1 160 ? 24.188 -4.734 -3.514 1 92.88 160 GLU B O 1
#

Secondary structure (DSSP, 8-state):
---EEEEE----GGGTSPP-HHHHHHHHTTS-TTTTEEEETTTEEEEEEEHHHHHHHHHHHHHHHHHHHHHHHHHHHHHHHHHHS-TT------HHHHHHHHHHHHHHHHHHHHHHHHHHHS---PEEEPBTTTTB--S-S-EEEEE-HHHHHHHHHHH-/---EEEEE----GGGTSPP-HHHHHHHHTTS-TTTTEEEETTTEEEEEEEHHHHHHHHHHHHHHHHHHHHHHHHHHHHHHHHHHS-TT------HHHHHHHHHHHHHHHHHHHHHHHHHHHS---PEEEPBTTTTB--S-S-EEEEE-HHHHHHHHHHH-

Sequence (320 aa):
IVKTSTQVFQQDYAYAMPPSPEVDAAWSSLLPQNGGFFTHPRLAPTESCVAVFHQIHCLDMLRKALFEARLGTMEHRRHEKNTTYSSEEKIYASEAEELNASHDMDHLGHCFDLLRQVIMCRPDLTIEVANVVVDGVTGFDTVHQCIDWAELMDWMKKNEIVKTSTQVFQQDYAYAMPPSPEVDAAWSSLLPQNGGFFTHPRLAPTESCVAVFHQIHCLDMLRKALFEARLGTMEHRRHEKNTTYSSEEKIYASEAEELNASHDMDHLGHCFDLLRQVIMCRPDLTIEVANVVVDGVTGFDTVHQCIDWAELMDWMKKNE

Solvent-accessible surface area (backbone atoms only — not comparable to full-atom values): 17613 Å² total; per-residue (Å²): 126,82,57,69,43,80,41,66,40,64,91,48,64,61,57,28,54,74,88,43,74,68,31,50,50,51,62,53,65,76,38,53,96,64,56,34,38,29,49,35,85,83,89,25,74,52,59,21,27,38,42,36,37,54,50,53,50,35,52,51,49,50,53,52,51,36,53,51,28,42,48,51,32,51,55,49,52,52,49,48,49,62,70,67,42,66,101,78,63,79,76,63,75,53,68,62,58,51,48,51,46,45,60,39,44,59,46,48,17,49,34,50,34,52,48,53,50,50,46,50,28,51,53,48,75,44,76,36,63,48,34,80,89,76,70,40,70,83,72,48,79,38,74,38,80,15,43,51,53,68,58,53,53,52,53,44,70,75,40,79,128,84,57,68,43,79,41,66,40,64,91,48,62,60,57,26,53,73,90,42,74,69,30,49,51,50,60,54,65,76,38,52,96,64,56,34,37,29,50,33,88,83,88,24,74,52,58,20,28,38,41,37,37,54,50,52,49,35,53,52,49,50,52,54,50,35,54,51,28,43,50,50,31,51,54,50,51,52,51,49,48,61,70,67,43,66,101,77,62,80,76,65,74,53,68,62,58,51,48,50,46,46,60,40,44,59,45,48,17,48,32,48,33,51,48,54,50,49,46,51,27,51,54,49,75,43,76,35,64,48,35,80,89,78,68,38,69,84,74,49,81,38,73,37,80,15,43,51,52,66,60,53,53,51,53,44,69,74,41,81